Protein AF-0000000087627584 (afdb_homodimer)

Radius of gyration: 37.23 Å; Cα contacts (8 Å, |Δi|>4): 500; chains: 2; bounding box: 89×156×87 Å

Structure (mmCIF, N/CA/C/O backbone):
data_AF-0000000087627584-model_v1
#
loop_
_entity.id
_entity.type
_entity.pdbx_description
1 polymer Si:ch211-191d15.2
#
loop_
_atom_site.group_PDB
_atom_site.id
_atom_site.type_symbol
_atom_site.label_atom_id
_atom_site.label_alt_id
_atom_site.label_comp_id
_atom_site.label_asym_id
_atom_site.label_entity_id
_atom_site.label_seq_id
_atom_site.pdbx_PDB_ins_code
_atom_site.Cartn_x
_atom_site.Cartn_y
_atom_site.Cartn_z
_atom_site.occupancy
_atom_site.B_iso_or_equiv
_atom_site.auth_seq_id
_atom_site.auth_comp_id
_atom_site.auth_asym_id
_atom_site.auth_atom_id
_atom_site.pdbx_PDB_model_num
ATOM 1 N N . MET A 1 1 ? -51.969 -38.281 -64.5 1 39.72 1 MET A N 1
ATOM 2 C CA . MET A 1 1 ? -50.688 -38.469 -63.812 1 39.72 1 MET A CA 1
ATOM 3 C C . MET A 1 1 ? -50.25 -37.156 -63.125 1 39.72 1 MET A C 1
ATOM 5 O O . MET A 1 1 ? -49.969 -36.156 -63.781 1 39.72 1 MET A O 1
ATOM 9 N N . LEU A 1 2 ? -51.031 -36.812 -62.031 1 48.47 2 LEU A N 1
ATOM 10 C CA . LEU A 1 2 ? -50.812 -35.75 -61.062 1 48.47 2 LEU A CA 1
ATOM 11 C C . LEU A 1 2 ? -49.438 -35.844 -60.406 1 48.47 2 LEU A C 1
ATOM 13 O O . LEU A 1 2 ? -49.125 -36.875 -59.812 1 48.47 2 LEU A O 1
ATOM 17 N N . TRP A 1 3 ? -48.438 -35.219 -61 1 50.84 3 TRP A N 1
ATOM 18 C CA . TRP A 1 3 ? -47.062 -35.031 -60.5 1 50.84 3 TRP A CA 1
ATOM 19 C C . TRP A 1 3 ? -47.094 -34.344 -59.125 1 50.84 3 TRP A C 1
ATOM 21 O O . TRP A 1 3 ? -47.625 -33.25 -59 1 50.84 3 TRP A O 1
ATOM 31 N N . CYS A 1 4 ? -47.25 -35.125 -58.031 1 50.41 4 CYS A N 1
ATOM 32 C CA . CYS A 1 4 ? -47 -34.688 -56.656 1 50.41 4 CYS A CA 1
ATOM 33 C C . CYS A 1 4 ? -45.562 -34.219 -56.469 1 50.41 4 CYS A C 1
ATOM 35 O O . CYS A 1 4 ? -44.625 -35 -56.625 1 50.41 4 CYS A O 1
ATOM 37 N N . ARG A 1 5 ? -45.219 -32.938 -56.875 1 53.19 5 ARG A N 1
ATOM 38 C CA . ARG A 1 5 ? -43.969 -32.281 -56.562 1 53.19 5 ARG A CA 1
ATOM 39 C C . ARG A 1 5 ? -43.719 -32.25 -55.031 1 53.19 5 ARG A C 1
ATOM 41 O O . ARG A 1 5 ? -44.406 -31.531 -54.312 1 53.19 5 A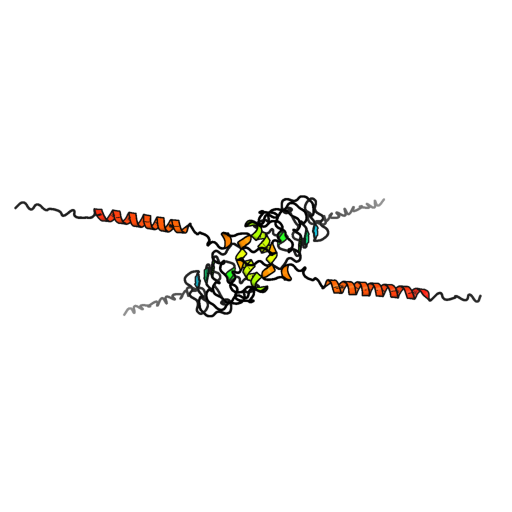RG A O 1
ATOM 48 N N . CYS A 1 6 ? -43.281 -33.344 -54.375 1 54.75 6 CYS A N 1
ATOM 49 C CA . CYS A 1 6 ? -42.781 -33.312 -53 1 54.75 6 CYS A CA 1
ATOM 50 C C . CYS A 1 6 ? -41.594 -32.344 -52.875 1 54.75 6 CYS A C 1
ATOM 52 O O . CYS A 1 6 ? -40.531 -32.594 -53.406 1 54.75 6 CYS A O 1
ATOM 54 N N . GLY A 1 7 ? -41.812 -31.016 -52.875 1 57.22 7 GLY A N 1
ATOM 55 C CA . GLY A 1 7 ? -40.781 -30.062 -52.531 1 57.22 7 GLY A CA 1
ATOM 56 C C . GLY A 1 7 ? -40.188 -30.344 -51.156 1 57.22 7 GLY A C 1
ATOM 57 O O . GLY A 1 7 ? -40.875 -30.297 -50.156 1 57.22 7 GLY A O 1
ATOM 58 N N . VAL A 1 8 ? -39.125 -31.203 -51.062 1 58.06 8 VAL A N 1
ATOM 59 C CA . VAL A 1 8 ? -38.281 -31.328 -49.875 1 58.06 8 VAL A CA 1
ATOM 60 C C . VAL A 1 8 ? -37.719 -29.969 -49.5 1 58.06 8 VAL A C 1
ATOM 62 O O . VAL A 1 8 ? -36.906 -29.406 -50.25 1 58.06 8 VAL A O 1
ATOM 65 N N . LEU A 1 9 ? -38.469 -29.156 -48.781 1 59.44 9 LEU A N 1
ATOM 66 C CA . LEU A 1 9 ? -37.812 -28.016 -48.125 1 59.44 9 LEU A CA 1
ATOM 67 C C . LEU A 1 9 ? -36.719 -28.484 -47.188 1 59.44 9 LEU A C 1
ATOM 69 O O . LEU A 1 9 ? -36.969 -29.141 -46.188 1 59.44 9 LEU A O 1
ATOM 73 N N . LEU A 1 10 ? -35.5 -28.641 -47.719 1 59.28 10 LEU A N 1
ATOM 74 C CA . LEU A 1 10 ? -34.312 -28.766 -46.875 1 59.28 10 LEU A CA 1
ATOM 75 C C . LEU A 1 10 ? -34.188 -27.547 -45.969 1 59.28 10 LEU A C 1
ATOM 77 O O . LEU A 1 10 ? -33.844 -26.453 -46.438 1 59.28 10 LEU A O 1
ATOM 81 N N . ALA A 1 11 ? -34.906 -27.578 -44.812 1 63.97 11 ALA A N 1
ATOM 82 C CA . ALA A 1 11 ? -34.562 -26.641 -43.75 1 63.97 11 ALA A CA 1
ATOM 83 C C . ALA A 1 11 ? -33.094 -26.781 -43.344 1 63.97 11 ALA A C 1
ATOM 85 O O . ALA A 1 11 ? -32.719 -27.812 -42.75 1 63.97 11 ALA A O 1
ATOM 86 N N . LEU A 1 12 ? -32.25 -26.125 -44.094 1 59.62 12 LEU A N 1
ATOM 87 C CA . LEU A 1 12 ? -30.906 -25.969 -43.562 1 59.62 12 LEU A CA 1
ATOM 88 C C . LEU A 1 12 ? -30.938 -25.453 -42.125 1 59.62 12 LEU A C 1
ATOM 90 O O . LEU A 1 12 ? -31.25 -24.281 -41.906 1 59.62 12 LEU A O 1
ATOM 94 N N . CYS A 1 13 ? -31.109 -26.359 -41.156 1 60.06 13 CYS A N 1
ATOM 95 C CA . CYS A 1 13 ? -30.844 -25.984 -39.781 1 60.06 13 CYS A CA 1
ATOM 96 C C . CYS A 1 13 ? -29.469 -25.344 -39.656 1 60.06 13 CYS A C 1
ATOM 98 O O . CYS A 1 13 ? -28.453 -26.031 -39.656 1 60.06 13 CYS A O 1
ATOM 100 N N . ILE A 1 14 ? -29.297 -24.094 -40.125 1 59.66 14 ILE A N 1
ATOM 101 C CA . ILE A 1 14 ? -28.078 -23.391 -39.719 1 59.66 14 ILE A CA 1
ATOM 102 C C . ILE A 1 14 ? -27.938 -23.406 -38.188 1 59.66 14 ILE A C 1
ATOM 104 O O . ILE A 1 14 ? -28.641 -22.672 -37.5 1 59.66 14 ILE A O 1
ATOM 108 N N . CYS A 1 15 ? -27.594 -24.5 -37.531 1 58.34 15 CYS A N 1
ATOM 109 C CA . CYS A 1 15 ? -27.141 -24.438 -36.156 1 58.34 15 CYS A CA 1
ATOM 110 C C . CYS A 1 15 ? -26.078 -23.344 -35.969 1 58.34 15 CYS A C 1
ATOM 112 O O . CYS A 1 15 ? -25.016 -23.422 -36.594 1 58.34 15 CYS A O 1
ATOM 114 N N . PRO A 1 16 ? -26.547 -22.094 -35.75 1 57.72 16 PRO A N 1
ATOM 115 C CA . PRO A 1 16 ? -25.406 -21.234 -35.375 1 57.72 16 PRO A CA 1
ATOM 116 C C . PRO A 1 16 ? -24.422 -21.922 -34.438 1 57.72 16 PRO A C 1
ATOM 118 O O . PRO A 1 16 ? -24.828 -22.406 -33.375 1 57.72 16 PRO A O 1
ATOM 121 N N . LEU A 1 17 ? -23.391 -22.531 -34.844 1 56.22 17 LEU A N 1
ATOM 122 C CA . LEU A 1 17 ? -22.266 -22.844 -33.969 1 56.22 17 LEU A CA 1
ATOM 123 C C . LEU A 1 17 ? -22.047 -21.719 -32.969 1 56.22 17 LEU A C 1
ATOM 125 O O . LEU A 1 17 ? -21.422 -20.703 -33.281 1 56.22 17 LEU A O 1
ATOM 129 N N . ALA A 1 18 ? -23 -21.266 -32.156 1 51.16 18 ALA A N 1
ATOM 130 C CA . ALA A 1 18 ? -22.594 -20.438 -31.031 1 51.16 18 ALA A CA 1
ATOM 131 C C . ALA A 1 18 ? -21.266 -20.922 -30.453 1 51.16 18 ALA A C 1
ATOM 133 O O . ALA A 1 18 ? -21.203 -22.016 -29.891 1 51.16 18 ALA A O 1
ATOM 134 N N . CYS A 1 19 ? -20.234 -20.625 -31.047 1 50.59 19 CYS A N 1
ATOM 135 C CA . CYS A 1 19 ? -18.969 -20.766 -30.344 1 50.59 19 CYS A CA 1
ATOM 136 C C . CYS A 1 19 ? -19.078 -20.297 -28.906 1 50.59 19 CYS A C 1
ATOM 138 O O . CYS A 1 19 ? -19.328 -19.125 -28.641 1 50.59 19 CYS A O 1
ATOM 140 N N . LEU A 1 20 ? -19.641 -21.031 -27.938 1 53.25 20 LEU A N 1
ATOM 141 C CA . LEU A 1 20 ? -19.438 -20.719 -26.531 1 53.25 20 LEU A CA 1
ATOM 142 C C . LEU A 1 20 ? -18.078 -20.047 -26.312 1 53.25 20 LEU A C 1
ATOM 144 O O . LEU A 1 20 ? -17.047 -20.609 -26.672 1 53.25 20 LEU A O 1
ATOM 148 N N . ALA A 1 21 ? -17.938 -18.781 -26.516 1 54.47 21 ALA A N 1
ATOM 149 C CA . ALA A 1 21 ? -16.781 -17.953 -26.234 1 54.47 21 ALA A CA 1
ATOM 150 C C . ALA A 1 21 ? -16.062 -18.422 -24.969 1 54.47 21 ALA A C 1
ATOM 152 O O . ALA A 1 21 ? -16.594 -18.297 -23.859 1 54.47 21 ALA A O 1
ATOM 153 N N . VAL A 1 22 ? -15.453 -19.609 -24.938 1 61.88 22 VAL A N 1
ATOM 154 C CA . VAL A 1 22 ? -14.617 -20.047 -23.812 1 61.88 22 VAL A CA 1
ATOM 155 C C . VAL A 1 22 ? -13.594 -18.953 -23.484 1 61.88 22 VAL A C 1
ATOM 157 O O . VAL A 1 22 ? -12.977 -18.375 -24.391 1 61.88 22 VAL A O 1
ATOM 160 N N . SER A 1 23 ? -13.719 -18.188 -22.438 1 68.81 23 SER A N 1
ATOM 161 C CA . SER A 1 23 ? -12.719 -17.219 -22 1 68.81 23 SER A CA 1
ATOM 162 C C . SER A 1 23 ? -11.305 -17.719 -22.297 1 68.81 23 SER A C 1
ATOM 164 O O . SER A 1 23 ? -11.016 -18.906 -22.156 1 68.81 23 SER A O 1
ATOM 166 N N . PRO A 1 24 ? -10.484 -16.844 -23.047 1 85.38 24 PRO A N 1
ATOM 167 C CA . PRO A 1 24 ? -9.133 -17.328 -23.359 1 85.38 24 PRO A CA 1
ATOM 168 C C . PRO A 1 24 ? -8.352 -17.734 -22.109 1 85.38 24 PRO A C 1
ATOM 170 O O . PRO A 1 24 ? -8.562 -17.172 -21.031 1 85.38 24 PRO A O 1
ATOM 173 N N . CYS A 1 25 ? -7.844 -18.875 -22.141 1 93.94 25 CYS A N 1
ATOM 174 C CA . CYS A 1 25 ? -6.957 -19.391 -21.094 1 93.94 25 CYS A CA 1
ATOM 175 C C . CYS A 1 25 ? -5.496 -19.281 -21.531 1 93.94 25 CYS A C 1
ATOM 177 O O . CYS A 1 25 ? -5.129 -19.719 -22.609 1 93.94 25 CYS A O 1
ATOM 179 N N . PRO A 1 26 ? -4.715 -18.578 -20.656 1 95.81 26 PRO A N 1
ATOM 180 C CA . PRO A 1 26 ? -3.307 -18.516 -21.047 1 95.81 26 PRO A CA 1
ATOM 181 C C . PRO A 1 26 ? -2.686 -19.875 -21.297 1 95.81 26 PRO A C 1
ATOM 183 O O . PRO A 1 26 ? -3.064 -20.859 -20.641 1 95.81 26 PRO A O 1
ATOM 186 N N . THR A 1 27 ? -1.733 -19.875 -22.203 1 93.5 27 THR A N 1
ATOM 187 C CA . THR A 1 27 ? -1.106 -21.141 -22.609 1 93.5 27 THR A CA 1
ATOM 188 C C . THR A 1 27 ? -0.475 -21.828 -21.406 1 93.5 27 THR A C 1
ATOM 190 O O . THR A 1 27 ? 0.261 -21.219 -20.625 1 93.5 27 THR A O 1
ATOM 193 N N . GLY A 1 28 ? -0.734 -23.141 -21.25 1 96.19 28 GLY A N 1
ATOM 194 C CA . GLY A 1 28 ? -0.125 -23.953 -20.203 1 96.19 28 GLY A CA 1
ATOM 195 C C . GLY A 1 28 ? -0.896 -23.922 -18.891 1 96.19 28 GLY A C 1
ATOM 196 O O . GLY A 1 28 ? -0.672 -24.766 -18.016 1 96.19 28 GLY A O 1
ATOM 197 N N . CYS A 1 29 ? -1.789 -23 -18.781 1 97.75 29 CYS A N 1
ATOM 198 C CA . CYS A 1 29 ? -2.559 -22.875 -17.547 1 97.75 29 CYS A CA 1
ATOM 199 C C . CYS A 1 29 ? -3.809 -23.734 -17.594 1 97.75 29 CYS A C 1
ATOM 201 O O . CYS A 1 29 ? -4.23 -24.172 -18.656 1 97.75 29 CYS A O 1
ATOM 203 N N . CYS A 1 30 ? -4.363 -24.078 -16.469 1 97.12 30 CYS A N 1
ATOM 204 C CA . CYS A 1 30 ? -5.672 -24.688 -16.297 1 97.12 30 CYS A CA 1
ATOM 205 C C . CYS A 1 30 ? -6.711 -23.656 -15.875 1 97.12 30 CYS A C 1
ATOM 207 O O . CYS A 1 30 ? -6.492 -22.906 -14.922 1 97.12 30 CYS A O 1
ATOM 209 N N . CYS A 1 31 ? -7.816 -23.625 -16.484 1 95.75 31 CYS A N 1
ATOM 210 C CA . CYS A 1 31 ? -8.75 -22.531 -16.25 1 95.75 31 CYS A CA 1
ATOM 211 C C . CYS A 1 31 ? -10.172 -23.047 -16.078 1 95.75 31 CYS A C 1
ATOM 213 O O . CYS A 1 31 ? -11.078 -22.688 -16.828 1 95.75 31 CYS A O 1
ATOM 215 N N . PRO A 1 32 ? -10.383 -23.781 -15.047 1 95 32 PRO A N 1
ATOM 216 C CA . PRO A 1 32 ? -11.766 -24.172 -14.758 1 95 32 PRO A CA 1
ATOM 217 C C . PRO A 1 32 ? -12.586 -23.031 -14.156 1 95 32 PRO A C 1
ATOM 219 O O . PRO A 1 32 ? -12.203 -22.469 -13.125 1 95 32 PRO A O 1
ATOM 222 N N . GLY A 1 33 ? -13.703 -22.734 -14.773 1 93.69 33 GLY A N 1
ATOM 223 C CA . GLY A 1 33 ? -14.539 -21.656 -14.242 1 93.69 33 GLY A CA 1
ATOM 224 C C . GLY A 1 33 ? -13.836 -20.312 -14.195 1 93.69 33 GLY A C 1
ATOM 225 O O . GLY A 1 33 ? -13.344 -19.828 -15.211 1 93.69 33 GLY A O 1
ATOM 226 N N . PHE A 1 34 ? -13.773 -19.734 -12.977 1 95.06 34 PHE A N 1
ATOM 227 C CA . PHE A 1 34 ? -13.18 -18.422 -12.781 1 95.06 34 PHE A CA 1
ATOM 228 C C . PHE A 1 34 ? -11.781 -18.547 -12.195 1 95.06 34 PHE A C 1
ATOM 230 O O . PHE A 1 34 ? -11.211 -17.562 -11.727 1 95.06 34 PHE A O 1
ATOM 237 N N . LEU A 1 35 ? -11.305 -19.703 -12.242 1 96.25 35 LEU A N 1
ATOM 238 C CA . LEU A 1 35 ? -9.953 -19.953 -11.75 1 96.25 35 LEU A CA 1
ATOM 239 C C . LEU A 1 35 ? -8.945 -19.953 -12.891 1 96.25 35 LEU A C 1
ATOM 241 O O . LEU A 1 35 ? -9.242 -20.438 -13.984 1 96.25 35 LEU A O 1
ATOM 245 N N . VAL A 1 36 ? -7.793 -19.422 -12.68 1 97.19 36 VAL A N 1
ATOM 246 C CA . VAL A 1 36 ? -6.645 -19.516 -13.578 1 97.19 36 VAL A CA 1
ATOM 247 C C . VAL A 1 36 ? -5.438 -20.062 -12.812 1 97.19 36 VAL A C 1
ATOM 249 O O . VAL A 1 36 ? -4.875 -19.359 -11.961 1 97.19 36 VAL A O 1
ATOM 252 N N . LEU A 1 37 ? -5.117 -21.266 -13.117 1 97.88 37 LEU A N 1
ATOM 253 C CA . LEU A 1 37 ? -4.062 -21.969 -12.391 1 97.88 37 LEU A CA 1
ATOM 254 C C . LEU A 1 37 ? -2.826 -22.141 -13.273 1 97.88 37 LEU A C 1
ATOM 256 O O . LEU A 1 37 ? -2.799 -23 -14.148 1 97.88 37 LEU A O 1
ATOM 260 N N . CYS A 1 38 ? -1.85 -21.281 -13.125 1 98.31 38 CYS A N 1
ATOM 261 C CA . CYS A 1 38 ? -0.596 -21.297 -13.875 1 98.31 38 CYS A CA 1
ATOM 262 C C . CYS A 1 38 ? 0.574 -21.672 -12.969 1 98.31 38 CYS A C 1
ATOM 264 O O . CYS A 1 38 ? 1.546 -20.922 -12.867 1 98.31 38 CYS A O 1
ATOM 266 N N . GLU A 1 39 ? 0.556 -22.766 -12.352 1 97.94 39 GLU A N 1
ATOM 267 C CA . GLU A 1 39 ? 1.56 -23.188 -11.383 1 97.94 39 GLU A CA 1
ATOM 268 C C . GLU A 1 39 ? 2.635 -24.047 -12.047 1 97.94 39 GLU A C 1
ATOM 270 O O . GLU A 1 39 ? 2.336 -24.859 -12.93 1 97.94 39 GLU A O 1
ATOM 275 N N . SER A 1 40 ? 3.889 -23.906 -11.633 1 98.44 40 SER A N 1
ATOM 276 C CA . SER A 1 40 ? 5 -24.781 -12.008 1 98.44 40 SER A CA 1
ATOM 277 C C . SER A 1 40 ? 5.191 -24.828 -13.516 1 98.44 40 SER A C 1
ATOM 279 O O . SER A 1 40 ? 5.352 -25.891 -14.102 1 98.44 40 SER A O 1
ATOM 281 N N . LEU A 1 41 ? 5.16 -23.672 -14.133 1 98.19 41 LEU A N 1
ATOM 282 C CA . LEU A 1 41 ? 5.301 -23.594 -15.578 1 98.19 41 LEU A CA 1
ATOM 283 C C . LEU A 1 41 ? 6.621 -22.938 -15.961 1 98.19 41 LEU A C 1
ATOM 285 O O . LEU A 1 41 ? 6.914 -22.766 -17.156 1 98.19 41 LEU A O 1
ATOM 289 N N . GLY A 1 42 ? 7.371 -22.516 -14.953 1 98.44 42 GLY A N 1
ATOM 290 C CA . GLY A 1 42 ? 8.633 -21.844 -15.234 1 98.44 42 GLY A CA 1
ATOM 291 C C . GLY A 1 42 ? 8.469 -20.422 -15.711 1 98.44 42 GLY A C 1
ATOM 292 O O . GLY A 1 42 ? 9.32 -19.891 -16.438 1 98.44 42 GLY A O 1
ATOM 293 N N . LEU A 1 43 ? 7.363 -19.797 -15.297 1 98.25 43 LEU A N 1
ATOM 294 C CA . LEU A 1 43 ? 7.059 -18.453 -15.75 1 98.25 43 LEU A CA 1
ATOM 295 C C . LEU A 1 43 ? 8.031 -17.438 -15.148 1 98.25 43 LEU A C 1
ATOM 297 O O . LEU A 1 43 ? 8.352 -17.516 -13.961 1 98.25 43 LEU A O 1
ATOM 301 N N . ARG A 1 44 ? 8.508 -16.516 -15.977 1 98.25 44 ARG A N 1
ATOM 302 C CA . ARG A 1 44 ? 9.406 -15.453 -15.523 1 98.25 44 ARG A CA 1
ATOM 303 C C . ARG A 1 44 ? 8.695 -14.102 -15.5 1 98.25 44 ARG A C 1
ATOM 305 O O . ARG A 1 44 ? 9.25 -13.109 -15.039 1 98.25 44 ARG A O 1
ATOM 312 N N . SER A 1 45 ? 7.5 -14.117 -16.047 1 97 45 SER A N 1
ATOM 313 C CA . SER A 1 45 ? 6.617 -12.961 -16.062 1 97 45 SER A CA 1
ATOM 314 C C . SER A 1 45 ? 5.152 -13.375 -15.945 1 97 45 SER A C 1
ATOM 316 O O . SER A 1 45 ? 4.828 -14.555 -16.047 1 97 45 SER A O 1
ATOM 318 N N . LEU A 1 46 ? 4.32 -12.414 -15.602 1 96.62 46 LEU A N 1
ATOM 319 C CA . LEU A 1 46 ? 2.893 -12.695 -15.531 1 96.62 46 LEU A CA 1
ATOM 320 C C . LEU A 1 46 ? 2.369 -13.188 -16.875 1 96.62 46 LEU A C 1
ATOM 322 O O . LEU A 1 46 ? 2.812 -12.719 -17.922 1 96.62 46 LEU A O 1
ATOM 326 N N . PRO A 1 47 ? 1.477 -14.203 -16.781 1 95.06 47 PRO A N 1
ATOM 327 C CA . PRO A 1 47 ? 0.883 -14.648 -18.047 1 95.06 47 PRO A CA 1
ATOM 328 C C . PRO A 1 47 ? 0.135 -13.531 -18.766 1 95.06 47 PRO A C 1
ATOM 330 O O . PRO A 1 47 ? -0.467 -12.672 -18.125 1 95.06 47 PRO A O 1
ATOM 333 N N . ARG A 1 48 ? 0.202 -13.773 -20.062 1 88.44 48 ARG A N 1
ATOM 334 C CA . ARG A 1 48 ? -0.508 -12.789 -20.875 1 88.44 48 ARG A CA 1
ATOM 335 C C . ARG A 1 48 ? -1.986 -13.141 -21 1 88.44 48 ARG A C 1
ATOM 337 O O . ARG A 1 48 ? -2.352 -14.32 -20.984 1 88.44 48 ARG A O 1
ATOM 344 N N . SER A 1 49 ? -2.895 -12.273 -20.891 1 88.12 49 SER A N 1
ATOM 345 C CA . SER A 1 49 ? -4.312 -12.383 -21.234 1 88.12 49 SER A CA 1
ATOM 346 C C . SER A 1 49 ? -5.082 -13.102 -20.125 1 88.12 49 SER A C 1
ATOM 348 O O . SER A 1 49 ? -5.867 -14.008 -20.406 1 88.12 49 SER A O 1
ATOM 350 N N . VAL A 1 50 ? -4.754 -12.977 -18.969 1 95.19 50 VAL A N 1
ATOM 351 C CA . VAL A 1 50 ? -5.605 -13.453 -17.891 1 95.19 50 VAL A CA 1
ATOM 352 C C . VAL A 1 50 ? -7.012 -12.883 -18.047 1 95.19 50 VAL A C 1
ATOM 354 O O . VAL A 1 50 ? -7.188 -11.664 -18.156 1 95.19 50 VAL A O 1
ATOM 357 N N . PRO A 1 51 ? -7.934 -13.75 -18.094 1 94.75 51 PRO A N 1
ATOM 358 C CA . PRO A 1 51 ? -9.289 -13.242 -18.297 1 94.75 51 PRO A CA 1
ATOM 359 C C . PRO A 1 51 ? -9.719 -12.25 -17.219 1 94.75 51 PRO A C 1
ATOM 361 O O . PRO A 1 51 ? -9.375 -12.414 -16.047 1 94.75 51 PRO A O 1
ATOM 364 N N . LEU A 1 52 ? -10.531 -11.297 -17.562 1 93.56 52 LEU A N 1
ATOM 365 C CA . LEU A 1 52 ? -11.016 -10.273 -16.656 1 93.56 52 LEU A CA 1
ATOM 366 C C . LEU A 1 52 ? -11.961 -10.875 -15.609 1 93.56 52 LEU A C 1
ATOM 368 O O . LEU A 1 52 ? -12.141 -10.305 -14.531 1 93.56 52 LEU A O 1
ATOM 372 N N . SER A 1 53 ? -12.539 -12.039 -15.914 1 93.06 53 SER A N 1
ATOM 373 C CA . SER A 1 53 ? -13.508 -12.672 -15.039 1 93.06 53 SER A CA 1
ATOM 374 C C . SER A 1 53 ? -12.828 -13.492 -13.953 1 93.06 53 SER A C 1
ATOM 376 O O . SER A 1 53 ? -13.484 -14.047 -13.07 1 93.06 53 SER A O 1
ATOM 378 N N . THR A 1 54 ? -11.5 -13.5 -14.008 1 95 54 THR A N 1
ATOM 379 C CA . THR A 1 54 ? -10.758 -14.344 -13.086 1 95 54 THR A CA 1
ATOM 380 C C . THR A 1 54 ? -10.938 -13.875 -11.648 1 95 54 THR A C 1
ATOM 382 O O . THR A 1 54 ? -10.805 -12.68 -11.359 1 95 54 THR A O 1
ATOM 385 N N . SER A 1 55 ? -11.289 -14.82 -10.734 1 94.62 55 SER A N 1
ATOM 386 C CA . SER A 1 55 ? -11.445 -14.508 -9.32 1 94.62 55 SER A CA 1
ATOM 387 C C . SER A 1 55 ? -10.25 -15.008 -8.508 1 94.62 55 SER A C 1
ATOM 389 O O . SER A 1 55 ? -9.891 -14.406 -7.492 1 94.62 55 SER A O 1
ATOM 391 N N . GLU A 1 56 ? -9.742 -16.094 -8.953 1 95.81 56 GLU A N 1
ATOM 392 C CA . GLU A 1 56 ? -8.602 -16.688 -8.273 1 95.81 56 GLU A CA 1
ATOM 393 C C . GLU A 1 56 ? -7.48 -17.016 -9.258 1 95.81 56 GLU A C 1
ATOM 395 O O . GLU A 1 56 ? -7.715 -17.656 -10.281 1 95.81 56 GLU A O 1
ATOM 400 N N . LEU A 1 57 ? -6.301 -16.547 -8.961 1 96.19 57 LEU A N 1
ATOM 401 C CA . LEU A 1 57 ? -5.133 -16.75 -9.812 1 96.19 57 LEU A CA 1
ATOM 402 C C . LEU A 1 57 ? -3.994 -17.406 -9.039 1 96.19 57 LEU A C 1
ATOM 404 O O . LEU A 1 57 ? -3.631 -16.938 -7.957 1 96.19 57 LEU A O 1
ATOM 408 N N . SER A 1 58 ? -3.514 -18.5 -9.547 1 96.94 58 SER A N 1
ATOM 409 C CA . SER A 1 58 ? -2.357 -19.141 -8.93 1 96.94 58 SER A CA 1
ATOM 410 C C . SER A 1 58 ? -1.135 -19.078 -9.836 1 96.94 58 SER A C 1
ATOM 412 O O . SER A 1 58 ? -1.176 -19.531 -10.977 1 96.94 58 SER A O 1
ATOM 414 N N . LEU A 1 59 ? -0.125 -18.438 -9.383 1 97.06 59 LEU A N 1
ATOM 415 C CA . LEU A 1 59 ? 1.144 -18.328 -10.094 1 97.06 59 LEU A CA 1
ATOM 416 C C . LEU A 1 59 ? 2.283 -18.922 -9.266 1 97.06 59 LEU A C 1
ATOM 418 O O . LEU A 1 59 ? 3.441 -18.531 -9.438 1 97.06 59 LEU A O 1
ATOM 422 N N . SER A 1 60 ? 1.947 -19.828 -8.352 1 96.94 60 SER A N 1
ATOM 423 C CA . SER A 1 60 ? 2.93 -20.375 -7.422 1 96.94 60 SER A CA 1
ATOM 424 C C . SER A 1 60 ? 3.922 -21.281 -8.141 1 96.94 60 SER A C 1
ATOM 426 O O . SER A 1 60 ? 3.605 -21.859 -9.188 1 96.94 60 SER A O 1
ATOM 428 N N . HIS A 1 61 ? 5.105 -21.391 -7.594 1 98.06 61 HIS A N 1
ATOM 429 C CA . HIS A 1 61 ? 6.137 -22.297 -8.055 1 98.06 61 HIS A CA 1
ATOM 430 C C . HIS A 1 61 ? 6.547 -21.984 -9.492 1 98.06 61 HIS A C 1
ATOM 432 O O . HIS A 1 61 ? 6.582 -22.891 -10.336 1 98.06 61 HIS A O 1
ATOM 438 N N . ASN A 1 62 ? 6.844 -20.75 -9.742 1 98.56 62 ASN A N 1
ATOM 439 C CA . ASN A 1 62 ? 7.418 -20.297 -11 1 98.56 62 ASN A CA 1
ATOM 440 C C . ASN A 1 62 ? 8.742 -19.562 -10.781 1 98.56 62 ASN A C 1
ATOM 442 O O . ASN A 1 62 ? 9.453 -19.828 -9.812 1 98.56 62 ASN A O 1
ATOM 446 N N . LEU A 1 63 ? 9.141 -18.75 -11.773 1 98.81 63 LEU A N 1
ATOM 447 C CA . LEU A 1 63 ? 10.422 -18.047 -11.695 1 98.81 63 LEU A CA 1
ATOM 448 C C . LEU A 1 63 ? 10.234 -16.547 -11.711 1 98.81 63 LEU A C 1
ATOM 450 O O . LEU A 1 63 ? 11.047 -15.812 -12.281 1 98.81 63 LEU A O 1
ATOM 454 N N . LEU A 1 64 ? 9.055 -16.156 -11.156 1 98.31 64 LEU A N 1
ATOM 455 C CA . LEU A 1 64 ? 8.773 -14.727 -11.117 1 98.31 64 LEU A CA 1
ATOM 456 C C . LEU A 1 64 ? 9.742 -14.008 -10.188 1 98.31 64 LEU A C 1
ATOM 458 O O . LEU A 1 64 ? 9.938 -14.438 -9.047 1 98.31 64 LEU A O 1
ATOM 462 N N . ALA A 1 65 ? 10.367 -12.922 -10.656 1 98.56 65 ALA A N 1
ATOM 463 C CA . ALA A 1 65 ? 11.352 -12.188 -9.859 1 98.56 65 ALA A CA 1
ATOM 464 C C . ALA A 1 65 ? 10.906 -10.75 -9.625 1 98.56 65 ALA A C 1
ATOM 466 O O . ALA A 1 65 ? 11.328 -10.109 -8.656 1 98.56 65 ALA A O 1
ATOM 467 N N . ARG A 1 66 ? 10.039 -10.242 -10.477 1 97.75 66 ARG A N 1
ATOM 468 C CA . ARG A 1 66 ? 9.594 -8.852 -10.438 1 97.75 66 ARG A CA 1
ATOM 469 C C . ARG A 1 66 ? 8.094 -8.758 -10.688 1 97.75 66 ARG A C 1
ATOM 471 O O . ARG A 1 66 ? 7.492 -9.68 -11.258 1 97.75 66 ARG A O 1
ATOM 478 N N . PHE A 1 67 ? 7.512 -7.73 -10.148 1 96 67 PHE A N 1
ATOM 479 C CA . PHE A 1 67 ? 6.109 -7.395 -10.359 1 96 67 PHE A CA 1
ATOM 480 C C . PHE A 1 67 ? 5.977 -6.113 -11.172 1 96 67 PHE A C 1
ATOM 482 O O . PHE A 1 67 ? 6.766 -5.184 -11.008 1 96 67 PHE A O 1
ATOM 489 N N . PRO A 1 68 ? 5.008 -6.125 -11.945 1 94.12 68 PRO A N 1
ATOM 490 C CA . PRO A 1 68 ? 4.871 -4.934 -12.789 1 94.12 68 PRO A CA 1
ATOM 491 C C . PRO A 1 68 ? 4.531 -3.68 -11.992 1 94.12 68 PRO A C 1
ATOM 493 O O . PRO A 1 68 ? 3.852 -3.762 -10.969 1 94.12 68 PRO A O 1
ATOM 496 N N . ARG A 1 69 ? 4.938 -2.494 -12.461 1 91.06 69 ARG A N 1
ATOM 497 C CA . ARG A 1 69 ? 4.676 -1.204 -11.828 1 91.06 69 ARG A CA 1
ATOM 498 C C . ARG A 1 69 ? 3.201 -0.834 -11.93 1 91.06 69 ARG A C 1
ATOM 500 O O . ARG A 1 69 ? 2.639 -0.24 -11.008 1 91.06 69 ARG A O 1
ATOM 507 N N . GLY A 1 70 ? 2.627 -1.194 -13.086 1 87.56 70 GLY A N 1
ATOM 508 C CA . GLY A 1 70 ? 1.2 -0.997 -13.281 1 87.56 70 GLY A CA 1
ATOM 509 C C . GLY A 1 70 ? 0.397 -2.277 -13.164 1 87.56 70 GLY A C 1
ATOM 510 O O . GLY A 1 70 ? 0.636 -3.238 -13.898 1 87.56 70 GLY A O 1
ATOM 511 N N . LEU A 1 71 ? -0.444 -2.246 -12.125 1 87.5 71 LEU A N 1
ATOM 512 C CA . LEU A 1 71 ? -1.285 -3.418 -11.906 1 87.5 71 LEU A CA 1
ATOM 513 C C . LEU A 1 71 ? -2.154 -3.697 -13.133 1 87.5 71 LEU A C 1
ATOM 515 O O . LEU A 1 71 ? -2.957 -2.854 -13.531 1 87.5 71 LEU A O 1
ATOM 519 N N . PRO A 1 72 ? -1.967 -4.832 -13.742 1 91.38 72 PRO A N 1
ATOM 520 C CA . PRO A 1 72 ? -2.844 -5.164 -14.867 1 91.38 72 PRO A CA 1
ATOM 521 C C . PRO A 1 72 ? -4.32 -5.172 -14.484 1 91.38 72 PRO A C 1
ATOM 523 O O . PRO A 1 72 ? -4.668 -5.562 -13.367 1 91.38 72 PRO A O 1
ATOM 526 N N . PRO A 1 73 ? -5.117 -4.848 -15.414 1 91.69 73 PRO A N 1
ATOM 527 C CA . PRO A 1 73 ? -6.551 -4.785 -15.125 1 91.69 73 PRO A CA 1
ATOM 528 C C . PRO A 1 73 ? -7.117 -6.117 -14.641 1 91.69 73 PRO A C 1
ATOM 530 O O . PRO A 1 73 ? -7.996 -6.137 -13.773 1 91.69 73 PRO A O 1
ATOM 533 N N . SER A 1 74 ? -6.598 -7.172 -15.188 1 90.5 74 SER A N 1
ATOM 534 C CA . SER A 1 74 ? -7.125 -8.484 -14.828 1 90.5 74 SER A CA 1
ATOM 535 C C . SER A 1 74 ? -6.852 -8.805 -13.359 1 90.5 74 SER A C 1
ATOM 537 O O . SER A 1 74 ? -7.512 -9.664 -12.773 1 90.5 74 SER A O 1
ATOM 539 N N . LEU A 1 75 ? -5.918 -8.094 -12.797 1 92 75 LEU A N 1
ATOM 540 C CA . LEU A 1 75 ? -5.535 -8.391 -11.422 1 92 75 LEU A CA 1
ATOM 541 C C . LEU A 1 75 ? -6.316 -7.527 -10.438 1 92 75 LEU A C 1
ATOM 543 O O . LEU A 1 75 ? -6.348 -7.816 -9.234 1 92 75 LEU A O 1
ATOM 547 N N . GLU A 1 76 ? -6.953 -6.566 -10.93 1 90.19 76 GLU A N 1
ATOM 548 C CA . GLU A 1 76 ? -7.648 -5.609 -10.07 1 90.19 76 GLU A CA 1
ATOM 549 C C . GLU A 1 76 ? -8.859 -6.246 -9.406 1 90.19 76 GLU A C 1
ATOM 551 O O . GLU A 1 76 ? -9.25 -5.855 -8.297 1 90.19 76 GLU A O 1
ATOM 556 N N . SER A 1 77 ? -9.438 -7.227 -10.031 1 88.69 77 SER A N 1
ATOM 557 C CA . SER A 1 77 ? -10.703 -7.77 -9.531 1 88.69 77 SER A CA 1
ATOM 558 C C . SER A 1 77 ? -10.477 -9.078 -8.781 1 88.69 77 SER A C 1
ATOM 560 O O . SER A 1 77 ? -11.438 -9.695 -8.305 1 88.69 77 SER A O 1
ATOM 562 N N . LEU A 1 78 ? -9.266 -9.43 -8.672 1 93.94 78 LEU A N 1
ATOM 563 C CA . LEU A 1 78 ? -8.961 -10.719 -8.062 1 93.94 78 LEU A CA 1
ATOM 564 C C . LEU A 1 78 ? -9.383 -10.734 -6.594 1 93.94 78 LEU A C 1
ATOM 566 O O . LEU A 1 78 ? -9.211 -9.742 -5.887 1 93.94 78 LEU A O 1
ATOM 570 N N . GLN A 1 79 ? -9.844 -11.906 -6.191 1 92.81 79 GLN A N 1
ATOM 571 C CA . GLN A 1 79 ? -10.188 -12.125 -4.789 1 92.81 79 GLN A CA 1
ATOM 572 C C . GLN A 1 79 ? -9.078 -12.875 -4.059 1 92.81 79 GLN A C 1
ATOM 574 O O . GLN A 1 79 ? -8.992 -12.812 -2.83 1 92.81 79 GLN A O 1
ATOM 579 N N . SER A 1 80 ? -8.391 -13.609 -4.895 1 93.31 80 SER A N 1
ATOM 580 C CA . SER A 1 80 ? -7.277 -14.367 -4.332 1 93.31 80 SER A CA 1
ATOM 581 C C . SER A 1 80 ? -6.168 -14.562 -5.359 1 93.31 80 SER A C 1
ATOM 583 O O . SER A 1 80 ? -6.438 -14.711 -6.551 1 93.31 80 SER A O 1
ATOM 585 N N . VAL A 1 81 ? -4.922 -14.523 -4.805 1 94.88 81 VAL A N 1
ATOM 586 C CA . VAL A 1 81 ? -3.773 -14.781 -5.672 1 94.88 81 VAL A CA 1
ATOM 587 C C . VAL A 1 81 ? -2.703 -15.547 -4.898 1 94.88 81 VAL A C 1
ATOM 589 O O . VAL A 1 81 ? -2.471 -15.281 -3.717 1 94.88 81 VAL A O 1
ATOM 592 N N . ASP A 1 82 ? -2.182 -16.516 -5.547 1 95.69 82 ASP A N 1
ATOM 593 C CA . ASP A 1 82 ? -1.053 -17.25 -4.977 1 95.69 82 ASP A CA 1
ATOM 594 C C . ASP A 1 82 ? 0.24 -16.938 -5.727 1 95.69 82 ASP A C 1
ATOM 596 O O . ASP A 1 82 ? 0.411 -17.328 -6.875 1 95.69 82 ASP A O 1
ATOM 600 N N . LEU A 1 83 ? 1.138 -16.25 -5.105 1 96.31 83 LEU A N 1
ATOM 601 C CA . LEU A 1 83 ? 2.404 -15.828 -5.688 1 96.31 83 LEU A CA 1
ATOM 602 C C . LEU A 1 83 ? 3.582 -16.484 -4.977 1 96.31 83 LEU A C 1
ATOM 604 O O . LEU A 1 83 ? 4.723 -16.047 -5.113 1 96.31 83 LEU A O 1
ATOM 608 N N . THR A 1 84 ? 3.344 -17.547 -4.227 1 96.31 84 THR A N 1
ATOM 609 C CA . THR A 1 84 ? 4.363 -18.156 -3.381 1 96.31 84 THR A CA 1
ATOM 610 C C . THR A 1 84 ? 5.336 -18.984 -4.219 1 96.31 84 THR A C 1
ATOM 612 O O . THR A 1 84 ? 5.031 -19.344 -5.355 1 96.31 84 THR A O 1
ATOM 615 N N . ASN A 1 85 ? 6.473 -19.172 -3.65 1 97.06 85 ASN A N 1
ATOM 616 C CA . ASN A 1 85 ? 7.484 -20.047 -4.234 1 97.06 85 ASN A CA 1
ATOM 617 C C . ASN A 1 85 ? 7.938 -19.531 -5.602 1 97.06 85 ASN A C 1
ATOM 619 O O . ASN A 1 85 ? 7.961 -20.297 -6.574 1 97.06 85 ASN A O 1
ATOM 623 N N . ASN A 1 86 ? 8.289 -18.328 -5.645 1 98.25 86 ASN A N 1
ATOM 624 C CA . ASN A 1 86 ? 8.93 -17.656 -6.77 1 98.25 86 ASN A CA 1
ATOM 625 C C . ASN A 1 86 ? 10.258 -17.031 -6.367 1 98.25 86 ASN A C 1
ATOM 627 O O . ASN A 1 86 ? 10.75 -17.266 -5.262 1 98.25 86 ASN A O 1
ATOM 631 N N . LEU A 1 87 ? 10.945 -16.328 -7.285 1 98.69 87 LEU A N 1
ATOM 632 C CA . LEU A 1 87 ? 12.281 -15.781 -7.062 1 98.69 87 LEU A CA 1
ATOM 633 C C . LEU A 1 87 ? 12.227 -14.273 -6.871 1 98.69 87 LEU A C 1
ATOM 635 O O . LEU A 1 87 ? 12.977 -13.531 -7.516 1 98.69 87 LEU A O 1
ATOM 639 N N . TRP A 1 88 ? 11.453 -13.852 -5.984 1 98.69 88 TRP A N 1
ATOM 640 C CA . TRP A 1 88 ? 11.148 -12.438 -5.816 1 98.69 88 TRP A CA 1
ATOM 641 C C . TRP A 1 88 ? 12.398 -11.664 -5.387 1 98.69 88 TRP A C 1
ATOM 643 O O . TRP A 1 88 ? 13.039 -12.016 -4.395 1 98.69 88 TRP A O 1
ATOM 653 N N .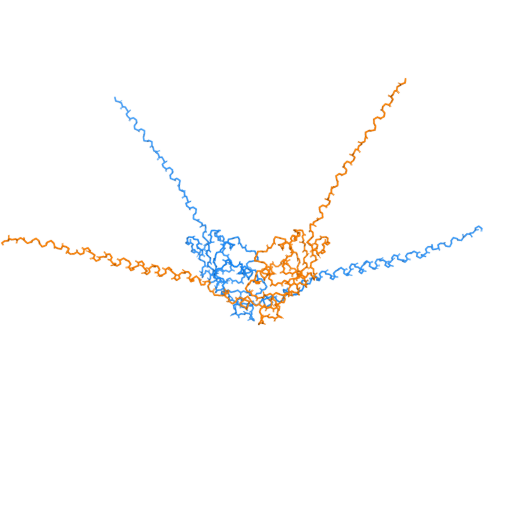 VAL A 1 89 ? 12.68 -10.648 -6.133 1 98.81 89 VAL A N 1
ATOM 654 C CA . VAL A 1 89 ? 13.719 -9.68 -5.789 1 98.81 89 VAL A CA 1
ATOM 655 C C . VAL A 1 89 ? 13.117 -8.531 -4.992 1 98.81 89 VAL A C 1
ATOM 657 O O . VAL A 1 89 ? 12.266 -7.793 -5.5 1 98.81 89 VAL A O 1
ATOM 660 N N . CYS A 1 90 ? 13.562 -8.438 -3.762 1 98.5 90 CYS A N 1
ATOM 661 C CA . CYS A 1 90 ? 12.945 -7.488 -2.848 1 98.5 90 CYS A CA 1
ATOM 662 C C . CYS A 1 90 ? 13.773 -6.215 -2.736 1 98.5 90 CYS A C 1
ATOM 664 O O . CYS A 1 90 ? 14.297 -5.902 -1.667 1 98.5 90 CYS A O 1
ATOM 666 N N . GLU A 1 91 ? 13.789 -5.516 -3.818 1 97.94 91 GLU A N 1
ATOM 667 C CA . GLU A 1 91 ? 14.312 -4.16 -3.932 1 97.94 91 GLU A CA 1
ATOM 668 C C . GLU A 1 91 ? 13.195 -3.156 -4.211 1 97.94 91 GLU A C 1
ATOM 670 O O . GLU A 1 91 ? 12.016 -3.502 -4.145 1 97.94 91 GLU A O 1
ATOM 675 N N . CYS A 1 92 ? 13.523 -1.975 -4.508 1 96 92 CYS A N 1
ATOM 676 C CA . CYS A 1 92 ? 12.523 -0.914 -4.496 1 96 92 CYS A CA 1
ATOM 677 C C . CYS A 1 92 ? 11.352 -1.259 -5.406 1 96 92 CYS A C 1
ATOM 679 O O . CYS A 1 92 ? 10.203 -0.917 -5.109 1 96 92 CYS A O 1
ATOM 681 N N . ASP A 1 93 ? 11.531 -1.931 -6.41 1 95.62 93 ASP A N 1
ATOM 682 C CA . ASP A 1 93 ? 10.5 -2.217 -7.402 1 95.62 93 ASP A CA 1
ATOM 683 C C . ASP A 1 93 ? 9.422 -3.133 -6.824 1 95.62 93 ASP A C 1
ATOM 685 O O . ASP A 1 93 ? 8.289 -3.158 -7.32 1 95.62 93 ASP A O 1
ATOM 689 N N . ILE A 1 94 ? 9.727 -3.902 -5.781 1 97.12 94 ILE A N 1
ATOM 690 C CA . ILE A 1 94 ? 8.766 -4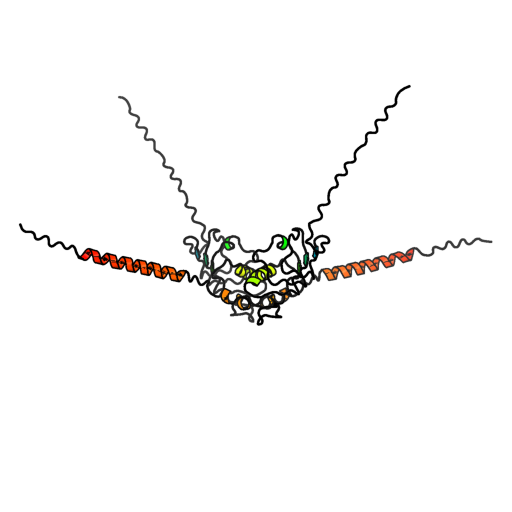.859 -5.234 1 97.12 94 ILE A CA 1
ATOM 691 C C . ILE A 1 94 ? 7.664 -4.121 -4.48 1 97.12 94 ILE A C 1
ATOM 693 O O . ILE A 1 94 ? 6.641 -4.707 -4.133 1 97.12 94 ILE A O 1
ATOM 697 N N . LEU A 1 95 ? 7.867 -2.818 -4.25 1 95.69 95 LEU A N 1
ATOM 698 C CA . LEU A 1 95 ? 6.914 -2.043 -3.463 1 95.69 95 LEU A CA 1
ATOM 699 C C . LEU A 1 95 ? 5.586 -1.899 -4.203 1 95.69 95 LEU A C 1
ATOM 701 O O . LEU A 1 95 ? 4.547 -1.673 -3.58 1 95.69 95 LEU A O 1
ATOM 705 N N . TYR A 1 96 ? 5.555 -2.105 -5.527 1 95.12 96 TYR A N 1
ATOM 706 C CA . TYR A 1 96 ? 4.301 -2.137 -6.266 1 95.12 96 TYR A CA 1
ATOM 707 C C . TYR A 1 96 ? 3.449 -3.33 -5.844 1 95.12 96 TYR A C 1
ATOM 709 O O . TYR A 1 96 ? 2.24 -3.199 -5.645 1 95.12 96 TYR A O 1
ATOM 717 N N . LEU A 1 97 ? 4.137 -4.449 -5.75 1 95.5 97 LEU A N 1
ATOM 718 C CA . LEU A 1 97 ? 3.453 -5.641 -5.254 1 95.5 97 LEU A CA 1
ATOM 719 C C . LEU A 1 97 ? 3.039 -5.469 -3.799 1 95.5 97 LEU A C 1
ATOM 721 O O . LEU A 1 97 ? 1.909 -5.793 -3.428 1 95.5 97 LEU A O 1
ATOM 725 N N . TYR A 1 98 ? 3.947 -4.938 -3.041 1 95.38 98 TYR A N 1
ATOM 726 C CA . TYR A 1 98 ? 3.727 -4.68 -1.623 1 95.38 98 TYR A CA 1
ATOM 727 C C . TYR A 1 98 ? 2.455 -3.869 -1.405 1 95.38 98 TYR A C 1
ATOM 729 O O . TYR A 1 98 ? 1.577 -4.27 -0.639 1 95.38 98 TYR A O 1
ATOM 737 N N . ARG A 1 99 ? 2.332 -2.854 -2.143 1 93.62 99 ARG A N 1
ATOM 738 C CA . ARG A 1 99 ? 1.175 -1.966 -2.078 1 93.62 99 ARG A CA 1
ATOM 739 C C . ARG A 1 99 ? -0.1 -2.695 -2.488 1 93.62 99 ARG A C 1
ATOM 741 O O . ARG A 1 99 ? -1.144 -2.539 -1.852 1 93.62 99 ARG A O 1
ATOM 748 N N . TRP A 1 100 ? 0.015 -3.422 -3.494 1 94.31 100 TRP A N 1
ATOM 749 C CA . TRP A 1 100 ? -1.147 -4.16 -3.977 1 94.31 100 TRP A CA 1
ATOM 750 C C . TRP A 1 100 ? -1.643 -5.145 -2.922 1 94.31 100 TRP A C 1
ATOM 752 O O . TRP A 1 100 ? -2.85 -5.293 -2.721 1 94.31 100 TRP A O 1
ATOM 762 N N . LEU A 1 101 ? -0.774 -5.805 -2.217 1 92.75 101 LEU A N 1
ATOM 763 C CA . LEU A 1 101 ? -1.134 -6.785 -1.2 1 92.75 101 LEU A CA 1
ATOM 764 C C . LEU A 1 101 ? -1.865 -6.125 -0.037 1 92.75 101 LEU A C 1
ATOM 766 O O . LEU A 1 101 ? -2.674 -6.762 0.638 1 92.75 101 LEU A O 1
ATOM 770 N N . LEU A 1 102 ? -1.656 -4.879 0.093 1 92.19 102 LEU A N 1
ATOM 771 C CA . LEU A 1 102 ? -2.24 -4.145 1.212 1 92.19 102 LEU A CA 1
ATOM 772 C C . LEU A 1 102 ? -3.625 -3.615 0.852 1 92.19 102 LEU A C 1
ATOM 774 O O . LEU A 1 102 ? -4.273 -2.955 1.667 1 92.19 102 LEU A O 1
ATOM 778 N N . SER A 1 103 ? -4.074 -3.969 -0.296 1 88.12 103 SER A N 1
ATOM 779 C CA . SER A 1 103 ? -5.348 -3.424 -0.757 1 88.12 103 SER A CA 1
ATOM 780 C C . SER A 1 103 ? -6.508 -3.949 0.08 1 88.12 103 SER A C 1
ATOM 782 O O . SER A 1 103 ? -7.598 -3.371 0.072 1 88.12 103 SER A O 1
ATOM 784 N N . GLY A 1 104 ? -6.305 -5.07 0.813 1 83.69 104 GLY A N 1
ATOM 785 C CA . GLY A 1 104 ? -7.363 -5.656 1.621 1 83.69 104 GLY A CA 1
ATOM 786 C C . GLY A 1 104 ? -8.32 -6.516 0.818 1 83.69 104 GLY A C 1
ATOM 787 O O . GLY A 1 104 ? -9.234 -7.125 1.378 1 83.69 104 GLY A O 1
ATOM 788 N N . ARG A 1 105 ? -8.141 -6.559 -0.394 1 84.06 105 ARG A N 1
ATOM 789 C CA . ARG A 1 105 ? -9.062 -7.289 -1.253 1 84.06 105 ARG A CA 1
ATOM 790 C C . ARG A 1 105 ? -8.633 -8.742 -1.419 1 84.06 105 ARG A C 1
ATOM 792 O O . ARG A 1 105 ? -9.445 -9.602 -1.756 1 84.06 105 ARG A O 1
ATOM 799 N N . LEU A 1 106 ? -7.348 -8.969 -1.191 1 88.38 106 LEU A N 1
ATOM 800 C CA . LEU A 1 106 ? -6.785 -10.289 -1.473 1 88.38 106 LEU A CA 1
ATOM 801 C C . LEU A 1 106 ? -6.781 -11.156 -0.219 1 88.38 106 LEU A C 1
ATOM 803 O O . LEU A 1 106 ? -6.422 -10.688 0.863 1 88.38 106 LEU A O 1
ATOM 807 N N . LYS A 1 107 ? -7.215 -12.422 -0.2 1 80.75 107 LYS A N 1
ATOM 808 C CA . LYS A 1 107 ? -7.262 -13.367 0.914 1 80.75 107 LYS A CA 1
ATOM 809 C C . LYS A 1 107 ? -5.906 -14.039 1.123 1 80.75 107 LYS A C 1
ATOM 811 O O . LYS A 1 107 ? -5.484 -14.258 2.26 1 80.75 107 LYS A O 1
ATOM 816 N N . MET A 1 108 ? -5.18 -14.609 0.178 1 61.84 108 MET A N 1
ATOM 817 C CA . MET A 1 108 ? -4.047 -15.516 0.342 1 61.84 108 MET A CA 1
ATOM 818 C C . MET A 1 108 ? -2.75 -14.852 -0.115 1 61.84 108 MET A C 1
ATOM 820 O O . MET A 1 108 ? -1.723 -15.516 -0.253 1 61.84 108 MET A O 1
ATOM 824 N N . ALA A 1 109 ? -2.525 -13.562 0.092 1 60.31 109 ALA A N 1
ATOM 825 C CA . ALA A 1 109 ? -1.352 -12.938 -0.508 1 60.31 109 ALA A CA 1
ATOM 826 C C . ALA A 1 109 ? -0.278 -12.664 0.542 1 60.31 109 ALA A C 1
ATOM 828 O O . ALA A 1 109 ? 0.575 -11.797 0.356 1 60.31 109 ALA A O 1
ATOM 829 N N . THR A 1 110 ? -0.031 -13.734 1.555 1 70.94 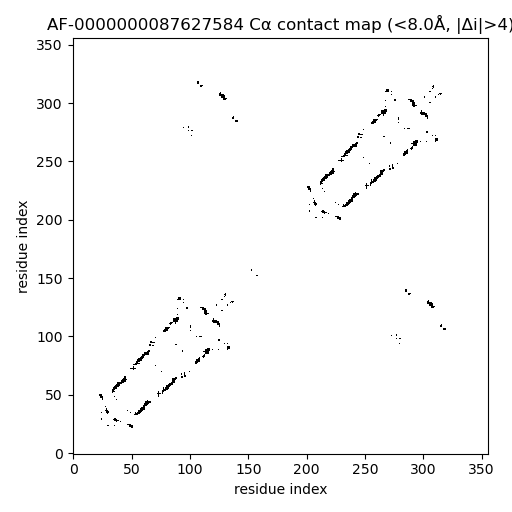110 THR A N 1
ATOM 830 C CA . THR A 1 110 ? 0.714 -13.219 2.699 1 70.94 110 THR A CA 1
ATOM 831 C C . THR A 1 110 ? 2.053 -13.938 2.838 1 70.94 110 THR A C 1
ATOM 833 O O . THR A 1 110 ? 2.982 -13.422 3.457 1 70.94 110 THR A O 1
ATOM 836 N N . ASP A 1 111 ? 2.297 -14.977 2.033 1 89 111 ASP A N 1
ATOM 837 C CA . ASP A 1 111 ? 3.518 -15.727 2.301 1 89 111 ASP A CA 1
ATOM 838 C C . ASP A 1 111 ? 4.508 -15.602 1.143 1 89 111 ASP A C 1
ATOM 840 O O . ASP A 1 111 ? 5.023 -16.609 0.649 1 89 111 ASP A O 1
ATOM 844 N N . ILE A 1 112 ? 4.781 -14.422 0.787 1 95.69 112 ILE A N 1
ATOM 845 C CA . ILE A 1 112 ? 5.766 -14.141 -0.253 1 95.69 112 ILE A CA 1
ATOM 846 C C . ILE A 1 112 ? 7.152 -14.023 0.371 1 95.69 112 ILE A C 1
ATOM 848 O O . ILE A 1 112 ? 7.355 -13.242 1.307 1 95.69 112 ILE A O 1
ATOM 852 N N . VAL A 1 113 ? 8.086 -14.812 -0.175 1 97.56 113 VAL A N 1
ATOM 853 C CA . VAL A 1 113 ? 9.438 -14.859 0.379 1 97.56 113 VAL A CA 1
ATOM 854 C C . VAL A 1 113 ? 10.414 -14.172 -0.575 1 97.56 113 VAL A C 1
ATOM 856 O O . VAL A 1 113 ? 10.367 -14.398 -1.786 1 97.56 113 VAL A O 1
ATOM 859 N N . CYS A 1 114 ? 11.312 -13.414 -0.008 1 98.56 114 CYS A N 1
ATOM 860 C CA . CYS A 1 114 ? 12.344 -12.742 -0.794 1 98.56 114 CYS A CA 1
ATOM 861 C C . CYS A 1 114 ? 13.5 -13.688 -1.095 1 98.56 114 CYS A C 1
ATOM 863 O O . CYS A 1 114 ? 13.914 -14.461 -0.231 1 98.56 114 CYS A O 1
ATOM 865 N N . THR A 1 115 ? 13.961 -13.617 -2.295 1 98.69 115 THR A N 1
ATOM 866 C CA . THR A 1 115 ? 15.117 -14.422 -2.688 1 98.69 115 THR A CA 1
ATOM 867 C C . THR A 1 115 ? 16.359 -13.547 -2.799 1 98.69 115 THR A C 1
ATOM 869 O O . THR A 1 115 ? 17.469 -14.008 -2.531 1 98.69 115 THR A O 1
ATOM 872 N N . GLU A 1 116 ? 16.188 -12.297 -3.299 1 98.5 116 GLU A N 1
ATOM 873 C CA . GLU A 1 116 ? 17.234 -11.281 -3.406 1 98.5 116 GLU A CA 1
ATOM 874 C C . GLU A 1 116 ? 16.75 -9.93 -2.893 1 98.5 116 GLU A C 1
ATOM 876 O O . GLU A 1 116 ? 15.547 -9.656 -2.896 1 98.5 116 GLU A O 1
ATOM 881 N N . PRO A 1 117 ? 17.75 -9.117 -2.434 1 98.56 117 PRO A N 1
ATOM 882 C CA . PRO A 1 117 ? 19.188 -9.328 -2.268 1 98.56 117 PRO A CA 1
ATOM 883 C C . PRO A 1 117 ? 19.531 -10.227 -1.083 1 98.56 117 PRO A C 1
ATOM 885 O O . PRO A 1 117 ? 18.641 -10.594 -0.31 1 98.56 117 PRO A O 1
ATOM 888 N N . ASP A 1 118 ? 20.719 -10.586 -0.841 1 98.62 118 ASP A N 1
ATOM 889 C CA . ASP A 1 118 ? 21.188 -11.555 0.153 1 98.62 118 ASP A CA 1
ATOM 890 C C . ASP A 1 118 ? 20.719 -11.172 1.553 1 98.62 118 ASP A C 1
ATOM 892 O O . ASP A 1 118 ? 20.25 -12.023 2.312 1 98.62 118 ASP A O 1
ATOM 896 N N . HIS A 1 119 ? 20.75 -9.938 1.862 1 98.25 119 HIS A N 1
ATOM 897 C CA . HIS A 1 119 ? 20.469 -9.508 3.23 1 98.25 119 HIS A CA 1
ATOM 898 C C . HIS A 1 119 ? 18.984 -9.547 3.533 1 98.25 119 HIS A C 1
ATOM 900 O O . HIS A 1 119 ? 18.578 -9.445 4.691 1 98.25 119 HIS A O 1
ATOM 906 N N . LEU A 1 120 ? 18.172 -9.719 2.514 1 98.56 120 LEU A N 1
ATOM 907 C CA . LEU A 1 120 ? 16.734 -9.844 2.725 1 98.56 120 LEU A CA 1
ATOM 908 C C . LEU A 1 120 ? 16.234 -11.219 2.301 1 98.56 120 LEU A C 1
ATOM 910 O O . LEU A 1 120 ? 15.055 -11.523 2.42 1 98.56 120 LEU A O 1
ATOM 914 N N . ALA A 1 121 ? 17.141 -12.047 1.861 1 98.5 121 ALA A N 1
ATOM 915 C CA . ALA A 1 121 ? 16.781 -13.375 1.368 1 98.5 121 ALA A CA 1
ATOM 916 C C . ALA A 1 121 ? 16.156 -14.219 2.477 1 98.5 121 ALA A C 1
ATOM 918 O O . ALA A 1 121 ? 16.531 -14.086 3.646 1 98.5 121 ALA A O 1
ATOM 919 N N . HIS A 1 122 ? 15.117 -15.086 2.074 1 98.06 122 HIS A N 1
ATOM 920 C CA . HIS A 1 122 ? 14.461 -16.078 2.918 1 98.06 122 HIS A CA 1
ATOM 921 C C . HIS A 1 122 ? 13.555 -15.422 3.947 1 98.06 122 HIS A C 1
ATOM 923 O O . HIS A 1 122 ? 13.039 -16.094 4.844 1 98.06 122 HIS A O 1
ATOM 929 N N . ARG A 1 123 ? 13.352 -14.164 3.801 1 97.69 123 ARG A N 1
ATOM 930 C CA . ARG A 1 123 ? 12.422 -13.461 4.68 1 97.69 123 ARG A CA 1
ATOM 931 C C . ARG A 1 123 ? 11.086 -13.242 3.994 1 97.69 123 ARG A C 1
ATOM 933 O O . ARG A 1 123 ? 11.023 -13.086 2.771 1 97.69 123 ARG A O 1
ATOM 940 N N . LEU A 1 124 ? 10.055 -13.234 4.844 1 96.5 124 LEU A N 1
ATOM 941 C CA . LEU A 1 124 ? 8.727 -12.922 4.336 1 96.5 124 LEU A CA 1
ATOM 942 C C . LEU A 1 124 ? 8.609 -11.438 3.998 1 96.5 124 LEU A C 1
ATOM 944 O O . LEU A 1 124 ? 8.984 -10.586 4.801 1 96.5 124 LEU A O 1
ATOM 948 N N . LEU A 1 125 ? 8.023 -11.164 2.889 1 97.06 125 LEU A N 1
ATOM 949 C CA . LEU A 1 125 ? 7.945 -9.797 2.371 1 97.06 125 LEU A CA 1
ATOM 950 C C . LEU A 1 125 ? 7.234 -8.883 3.359 1 97.06 125 LEU A C 1
ATOM 952 O O . LEU A 1 125 ? 7.738 -7.805 3.686 1 97.06 125 LEU A O 1
ATOM 956 N N . LEU A 1 126 ? 6.117 -9.367 3.916 1 95.56 126 LEU A N 1
ATOM 957 C CA . LEU A 1 126 ? 5.281 -8.508 4.75 1 95.56 126 LEU A CA 1
ATOM 958 C C . LEU A 1 126 ? 5.852 -8.398 6.16 1 95.56 126 LEU A C 1
ATOM 960 O O . LEU A 1 126 ? 5.344 -7.625 6.98 1 95.56 126 LEU A O 1
ATOM 964 N N . ASN A 1 127 ? 6.973 -9.07 6.43 1 96.19 127 ASN A N 1
ATOM 965 C CA . ASN A 1 127 ? 7.719 -8.906 7.672 1 96.19 127 ASN A CA 1
ATOM 966 C C . ASN A 1 127 ? 8.82 -7.859 7.531 1 96.19 127 ASN A C 1
ATOM 968 O O . ASN A 1 127 ? 9.531 -7.562 8.492 1 96.19 127 ASN A O 1
ATOM 972 N N . LEU A 1 128 ? 8.922 -7.309 6.359 1 97.38 128 LEU A N 1
ATOM 973 C CA . LEU A 1 128 ? 9.93 -6.281 6.102 1 97.38 128 LEU A CA 1
ATOM 974 C C . LEU A 1 128 ? 9.297 -4.895 6.074 1 97.38 128 LEU A C 1
ATOM 976 O O . LEU A 1 128 ? 8.188 -4.723 5.559 1 97.38 128 LEU A O 1
ATOM 980 N N . SER A 1 129 ? 10.008 -3.938 6.602 1 96.19 129 SER A N 1
ATOM 981 C CA . SER A 1 129 ? 9.562 -2.551 6.484 1 96.19 129 SER A CA 1
ATOM 982 C C . SER A 1 129 ? 9.883 -1.985 5.105 1 96.19 129 SER A C 1
ATOM 984 O O . SER A 1 129 ? 10.781 -2.479 4.418 1 96.19 129 SER A O 1
ATOM 986 N N . VAL A 1 130 ? 9.188 -0.987 4.762 1 95.94 130 VAL A N 1
ATOM 987 C CA . VAL A 1 130 ? 9.406 -0.328 3.479 1 95.94 130 VAL A CA 1
ATOM 988 C C . VAL A 1 130 ? 10.828 0.226 3.416 1 95.94 130 VAL A C 1
ATOM 990 O O . VAL A 1 130 ? 11.492 0.125 2.383 1 95.94 130 VAL A O 1
ATOM 993 N N . VAL A 1 131 ? 11.328 0.755 4.512 1 94.81 131 VAL A N 1
ATOM 994 C CA . VAL A 1 131 ? 12.656 1.362 4.551 1 94.81 131 VAL A CA 1
ATOM 995 C C . VAL A 1 131 ? 13.719 0.28 4.406 1 94.81 131 VAL A C 1
ATOM 997 O O . VAL A 1 131 ? 14.758 0.504 3.783 1 94.81 131 VAL A O 1
ATOM 1000 N N . ALA A 1 132 ? 13.445 -0.865 4.969 1 96.75 132 ALA A N 1
ATOM 1001 C CA . ALA A 1 132 ? 14.375 -1.976 4.797 1 96.75 132 ALA A CA 1
ATOM 1002 C C . ALA A 1 132 ? 14.453 -2.404 3.334 1 96.75 132 ALA A C 1
ATOM 1004 O O . ALA A 1 132 ? 15.531 -2.754 2.838 1 96.75 132 ALA A O 1
ATOM 1005 N N . ILE A 1 133 ? 13.344 -2.311 2.697 1 97.69 133 ILE A N 1
ATOM 1006 C CA . ILE A 1 133 ? 13.25 -2.748 1.309 1 97.69 133 ILE A CA 1
ATOM 1007 C C . ILE A 1 133 ? 13.828 -1.676 0.389 1 97.69 133 ILE A C 1
ATOM 1009 O O . ILE A 1 133 ? 14.562 -1.987 -0.551 1 97.69 133 ILE A O 1
ATOM 1013 N N . CYS A 1 134 ? 13.5 -0.476 0.732 1 95.69 134 CYS A N 1
ATOM 1014 C CA . CYS A 1 134 ? 13.883 0.655 -0.108 1 95.69 134 CYS A CA 1
ATOM 1015 C C . CYS A 1 134 ? 14.344 1.833 0.741 1 95.69 134 CYS A C 1
ATOM 1017 O O . CYS A 1 134 ? 13.578 2.77 0.981 1 95.69 134 CYS A O 1
ATOM 1019 N N . PRO A 1 135 ? 15.531 1.939 1.121 1 91.62 135 PRO A N 1
ATOM 1020 C CA . PRO A 1 135 ? 16.031 2.969 2.037 1 91.62 135 PRO A CA 1
ATOM 1021 C C . PRO A 1 135 ? 15.883 4.379 1.47 1 91.62 135 PRO A C 1
ATOM 1023 O O . PRO A 1 135 ? 15.805 5.348 2.23 1 91.62 135 PRO A O 1
ATOM 1026 N N . ARG A 1 136 ? 15.766 4.598 0.193 1 85.06 136 ARG A N 1
ATOM 1027 C CA . ARG A 1 136 ? 15.734 5.926 -0.412 1 85.06 136 ARG A CA 1
ATOM 1028 C C . ARG A 1 136 ? 14.352 6.559 -0.27 1 85.06 136 ARG A C 1
ATOM 1030 O O . ARG A 1 136 ? 14.164 7.727 -0.617 1 85.06 136 ARG A O 1
ATOM 1037 N N . VAL A 1 137 ? 13.414 5.727 0.171 1 81.5 137 VAL A N 1
ATOM 1038 C CA . VAL A 1 137 ? 12.039 6.211 0.293 1 81.5 137 VAL A CA 1
ATOM 1039 C C . VAL A 1 137 ? 11.992 7.371 1.285 1 81.5 137 VAL A C 1
ATOM 1041 O O . VAL A 1 137 ? 11.156 8.273 1.153 1 81.5 137 VAL A O 1
ATOM 1044 N N . LEU A 1 138 ? 12.797 7.367 2.41 1 67.06 138 LEU A N 1
ATOM 1045 C CA . LEU A 1 138 ? 12.797 8.414 3.43 1 67.06 138 LEU A CA 1
ATOM 1046 C C . LEU A 1 138 ? 13.602 9.625 2.961 1 67.06 138 LEU A C 1
ATOM 1048 O O . LEU A 1 138 ? 13.562 10.68 3.598 1 67.06 138 LEU A O 1
ATOM 1052 N N . LYS A 1 139 ? 14.375 9.445 1.959 1 59.16 139 LYS A N 1
ATOM 1053 C CA . LYS A 1 139 ? 15.203 10.578 1.565 1 59.16 139 LYS A CA 1
ATOM 1054 C C . LYS A 1 139 ? 14.391 11.609 0.788 1 59.16 139 LYS A C 1
ATOM 1056 O O . LYS A 1 139 ? 13.594 11.25 -0.08 1 59.16 139 LYS A O 1
ATOM 1061 N N . PRO A 1 140 ? 14.234 12.727 1.356 1 52.16 140 PRO A N 1
ATOM 1062 C CA . PRO A 1 140 ? 13.547 13.75 0.562 1 52.16 140 PRO A CA 1
ATOM 1063 C C . PRO A 1 140 ? 13.891 13.672 -0.924 1 52.16 140 PRO A C 1
ATOM 1065 O O . PRO A 1 140 ? 14.977 13.211 -1.286 1 52.16 140 PRO A O 1
ATOM 1068 N N . ASN A 1 141 ? 12.898 13.297 -1.62 1 45.72 141 ASN A N 1
ATOM 1069 C CA . ASN A 1 141 ? 13.25 13.438 -3.027 1 45.72 141 ASN A CA 1
ATOM 1070 C C . ASN A 1 141 ? 14.328 14.5 -3.227 1 45.72 141 ASN A C 1
ATOM 1072 O O . ASN A 1 141 ? 14.195 15.625 -2.742 1 45.72 141 ASN A O 1
ATOM 1076 N N . ASP A 1 142 ? 15.531 14.219 -3.082 1 41.44 142 ASP A N 1
ATOM 1077 C CA . ASP A 1 142 ? 16.516 15.195 -3.529 1 41.44 142 ASP A CA 1
ATOM 1078 C C . ASP A 1 142 ? 15.961 16.047 -4.68 1 41.44 142 ASP A C 1
ATOM 1080 O O . ASP A 1 142 ? 15.719 15.523 -5.773 1 41.44 142 ASP A O 1
ATOM 1084 N N . ARG A 1 143 ? 14.93 16.781 -4.551 1 38.28 143 ARG A N 1
ATOM 1085 C CA . ARG A 1 143 ? 15.039 17.859 -5.535 1 38.28 143 ARG A CA 1
ATOM 1086 C C . ARG A 1 143 ? 16.469 18.391 -5.613 1 38.28 143 ARG A C 1
ATOM 1088 O O . ARG A 1 143 ? 16.859 19.25 -4.824 1 38.28 143 ARG A O 1
ATOM 1095 N N . THR A 1 144 ? 17.484 17.719 -5.559 1 36.28 144 THR A N 1
ATOM 1096 C CA . THR A 1 144 ? 18.688 18.328 -6.117 1 36.28 144 THR A CA 1
ATOM 1097 C C . THR A 1 144 ? 18.359 19.094 -7.391 1 36.28 144 THR A C 1
ATOM 1099 O O . THR A 1 144 ? 19.266 19.531 -8.109 1 36.28 144 THR A O 1
ATOM 1102 N N . HIS A 1 145 ? 17.094 19.078 -7.852 1 34.72 145 HIS A N 1
ATOM 1103 C CA . HIS A 1 145 ? 17.031 20.156 -8.828 1 34.72 145 HIS A CA 1
ATOM 1104 C C . HIS A 1 145 ? 17.172 21.516 -8.156 1 34.72 145 HIS A C 1
ATOM 1106 O O . HIS A 1 145 ? 17.047 22.562 -8.805 1 34.72 145 HIS A O 1
ATOM 1112 N N . GLU A 1 146 ? 17 21.656 -6.871 1 36.84 146 GLU A N 1
ATOM 1113 C CA . GLU A 1 146 ? 17.219 22.969 -6.301 1 36.84 146 GLU A CA 1
ATOM 1114 C C . GLU A 1 146 ? 18.656 23.453 -6.547 1 36.84 146 GLU A C 1
ATOM 1116 O O . GLU A 1 146 ? 19 24.578 -6.203 1 36.84 146 GLU A O 1
ATOM 1121 N N . ARG A 1 147 ? 19.547 22.547 -6.652 1 33.09 147 ARG A N 1
ATOM 1122 C CA . ARG A 1 147 ? 20.875 23.125 -6.871 1 33.09 147 ARG A CA 1
ATOM 1123 C C . ARG A 1 147 ? 20.859 24.062 -8.07 1 33.09 147 ARG A C 1
ATOM 1125 O O . ARG A 1 147 ? 21.766 24.875 -8.234 1 33.09 147 ARG A O 1
ATOM 1132 N N . ASP A 1 148 ? 20 23.781 -9.078 1 32.69 148 ASP A N 1
ATOM 1133 C CA . ASP A 1 148 ? 20.234 24.609 -10.258 1 32.69 148 ASP A CA 1
ATOM 1134 C C . ASP A 1 148 ? 19.656 26.016 -10.047 1 32.69 148 ASP A C 1
ATOM 1136 O O . ASP A 1 148 ? 19.875 26.906 -10.883 1 32.69 148 ASP A O 1
ATOM 1140 N N . LEU A 1 149 ? 18.734 26.172 -9.148 1 33.84 149 LEU A N 1
ATOM 1141 C CA . LEU A 1 149 ? 18.25 27.547 -9.07 1 33.84 149 LEU A CA 1
ATOM 1142 C C . LEU A 1 149 ? 19.25 28.453 -8.367 1 33.84 149 LEU A C 1
ATOM 1144 O O . LEU A 1 149 ? 19.109 29.672 -8.398 1 33.84 149 LEU A O 1
ATOM 1148 N N . SER A 1 150 ? 19.984 27.938 -7.492 1 36.56 150 SER A N 1
ATOM 1149 C CA . SER A 1 150 ? 21.016 28.812 -6.934 1 36.56 150 SER A CA 1
ATOM 1150 C C . SER A 1 150 ? 21.969 29.312 -8.016 1 36.56 150 SER A C 1
ATOM 1152 O O . SER A 1 150 ? 22.609 30.344 -7.848 1 36.56 150 SER A O 1
ATOM 1154 N N . PHE A 1 151 ? 22.125 28.484 -9.039 1 34.5 151 PHE A N 1
ATOM 1155 C CA . PHE A 1 151 ? 22.969 28.969 -10.125 1 34.5 151 PHE A CA 1
ATOM 1156 C C . PHE A 1 151 ? 22.281 30.109 -10.883 1 34.5 151 PHE A C 1
ATOM 1158 O O . PHE A 1 151 ? 22.938 30.984 -11.438 1 34.5 151 PHE A O 1
ATOM 1165 N N . ALA A 1 152 ? 20.953 30.094 -10.828 1 33.69 152 ALA A N 1
ATOM 1166 C CA . ALA A 1 152 ? 20.328 31.172 -11.586 1 33.69 152 ALA A CA 1
ATOM 1167 C C . ALA A 1 152 ? 20.406 32.5 -10.828 1 33.69 152 ALA A C 1
ATOM 1169 O O . ALA A 1 152 ? 20.594 33.562 -11.43 1 33.69 152 ALA A O 1
ATOM 1170 N N . GLN A 1 153 ? 20.172 32.438 -9.484 1 35.72 153 GLN A N 1
ATOM 1171 C CA . GLN A 1 153 ? 20.297 33.719 -8.789 1 35.72 153 GLN A CA 1
ATOM 1172 C C . GLN A 1 153 ? 21.734 34.219 -8.797 1 35.72 153 GLN A C 1
ATOM 1174 O O . GLN A 1 153 ? 21.984 35.406 -8.609 1 35.72 153 GLN A O 1
ATOM 1179 N N . ALA A 1 154 ? 22.625 33.25 -8.781 1 36.59 154 ALA A N 1
ATOM 1180 C CA . ALA A 1 154 ? 24 33.719 -8.906 1 36.59 154 ALA A CA 1
ATOM 1181 C C . ALA A 1 154 ? 24.234 34.375 -10.266 1 36.59 154 ALA A C 1
ATOM 1183 O O . ALA A 1 154 ? 24.969 35.344 -10.367 1 36.59 154 ALA A O 1
ATOM 1184 N N . ARG A 1 155 ? 23.453 33.719 -11.172 1 34.62 155 ARG A N 1
ATOM 1185 C CA . ARG A 1 155 ? 23.625 34.375 -12.469 1 34.62 155 ARG A CA 1
ATOM 1186 C C . ARG A 1 155 ? 22.938 35.719 -12.492 1 34.62 155 ARG A C 1
ATOM 1188 O O . ARG A 1 155 ? 23.281 36.594 -13.305 1 34.62 155 ARG A O 1
ATOM 1195 N N . MET A 1 156 ? 21.812 35.688 -11.664 1 36.12 156 MET A N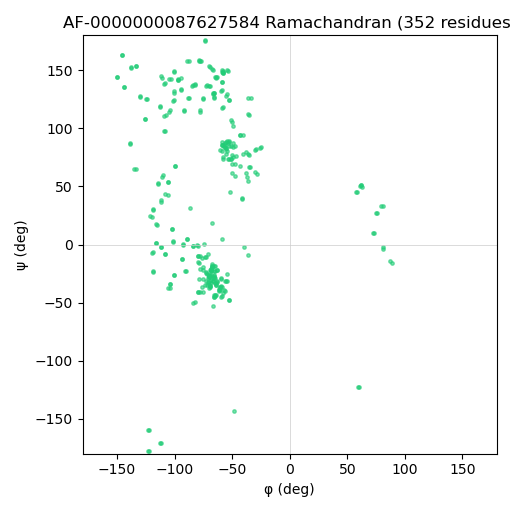 1
ATOM 1196 C CA . MET A 1 156 ? 21.141 37 -11.727 1 36.12 156 MET A CA 1
ATOM 1197 C C . MET A 1 156 ? 21.891 38.031 -10.914 1 36.12 156 MET A C 1
ATOM 1199 O O . MET A 1 156 ? 21.891 39.219 -11.266 1 36.12 156 MET A O 1
ATOM 1203 N N . LEU A 1 157 ? 22.406 37.594 -9.836 1 39.22 157 LEU A N 1
ATOM 1204 C CA . LEU A 1 157 ? 23.109 38.594 -9.062 1 39.22 157 LEU A CA 1
ATOM 1205 C C . LEU A 1 157 ? 24.328 39.125 -9.828 1 39.22 157 LEU A C 1
ATOM 1207 O O . LEU A 1 157 ? 24.734 40.281 -9.664 1 39.22 157 LEU A O 1
ATOM 1211 N N . THR A 1 158 ? 24.875 38.156 -10.586 1 40.41 158 THR A N 1
ATOM 1212 C CA . THR A 1 158 ? 26.016 38.688 -11.32 1 40.41 158 THR A CA 1
ATOM 1213 C C . THR A 1 158 ? 25.578 39.688 -12.375 1 40.41 158 THR A C 1
ATOM 1215 O O . THR A 1 158 ? 26.375 40.5 -12.844 1 40.41 158 THR A O 1
ATOM 1218 N N . VAL A 1 159 ? 24.281 39.438 -12.781 1 39.28 159 VAL A N 1
ATOM 1219 C CA . VAL A 1 159 ? 23.891 40.375 -13.844 1 39.28 159 VAL A CA 1
ATOM 1220 C C . VAL A 1 159 ? 23.734 41.781 -13.273 1 39.28 159 VAL A C 1
ATOM 1222 O O . VAL A 1 159 ? 24 42.75 -13.961 1 39.28 159 VAL A O 1
ATOM 1225 N N . GLN A 1 160 ? 23.25 41.719 -12.008 1 38.56 160 GLN A N 1
ATOM 1226 C CA . GLN A 1 160 ? 22.938 43.062 -11.547 1 38.56 160 GLN A CA 1
ATOM 1227 C C . GLN A 1 160 ? 24.219 43.844 -11.305 1 38.56 160 GLN A C 1
ATOM 1229 O O . GLN A 1 160 ? 24.188 45.094 -11.266 1 38.56 160 GLN A O 1
ATOM 1234 N N . ASP A 1 161 ? 25.188 43.031 -10.891 1 39.78 161 ASP A N 1
ATOM 1235 C CA . ASP A 1 161 ? 26.344 43.844 -10.531 1 39.78 161 ASP A CA 1
ATOM 1236 C C . ASP A 1 161 ? 26.891 44.594 -11.75 1 39.78 161 ASP A C 1
ATOM 1238 O O . ASP A 1 161 ? 27.625 45.562 -11.609 1 39.78 161 ASP A O 1
ATOM 1242 N N . THR A 1 162 ? 26.672 43.844 -12.836 1 39.03 162 THR A N 1
ATOM 1243 C CA . THR A 1 162 ? 27.359 44.469 -13.953 1 39.03 162 THR A CA 1
ATOM 1244 C C . THR A 1 162 ? 26.688 45.781 -14.344 1 39.03 162 THR A C 1
ATOM 1246 O O . THR A 1 162 ? 27.172 46.5 -15.234 1 39.03 162 THR A O 1
ATOM 1249 N N . MET A 1 163 ? 25.422 45.812 -13.93 1 37.22 163 MET A N 1
ATOM 1250 C CA . MET A 1 163 ? 24.75 47 -14.492 1 37.22 163 MET A CA 1
ATOM 1251 C C . MET A 1 163 ? 25.234 48.281 -13.82 1 37.22 163 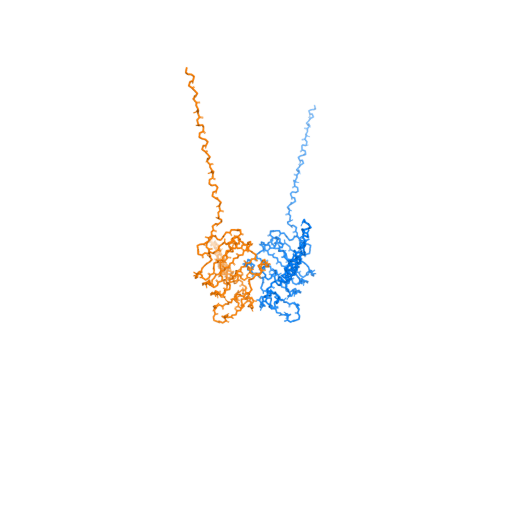MET A C 1
ATOM 1253 O O . MET A 1 163 ? 24.828 49.375 -14.203 1 37.22 163 MET A O 1
ATOM 1257 N N . SER A 1 164 ? 25.688 48.062 -12.656 1 36.81 164 SER A N 1
ATOM 1258 C CA . SER A 1 164 ? 25.969 49.312 -11.945 1 36.81 164 SER A CA 1
ATOM 1259 C C . SER A 1 164 ? 27.109 50.094 -12.602 1 36.81 164 SER A C 1
ATOM 1261 O O . SER A 1 164 ? 27.375 51.25 -12.234 1 36.81 164 SER A O 1
ATOM 1263 N N . ILE A 1 165 ? 27.891 49.281 -13.227 1 34.44 165 ILE A N 1
ATOM 1264 C CA . ILE A 1 165 ? 29.141 49.938 -13.57 1 34.44 165 ILE A CA 1
ATOM 1265 C C . ILE A 1 165 ? 28.859 51.094 -14.547 1 34.44 165 ILE A C 1
ATOM 1267 O O . ILE A 1 165 ? 29.656 52 -14.68 1 34.44 165 ILE A O 1
ATOM 1271 N N . ILE A 1 166 ? 27.828 50.781 -15.297 1 32.12 166 ILE A N 1
ATOM 1272 C CA . ILE A 1 166 ? 27.906 51.594 -16.5 1 32.12 166 ILE A CA 1
ATOM 1273 C C . ILE A 1 166 ? 27.734 53.094 -16.141 1 32.12 166 ILE A C 1
ATOM 1275 O O . ILE A 1 166 ? 28.141 53.969 -16.906 1 32.12 166 ILE A O 1
ATOM 1279 N N . TRP A 1 167 ? 27 53.156 -15.094 1 33.22 167 TRP A N 1
ATOM 1280 C CA . TRP A 1 167 ? 26.484 54.531 -15.164 1 33.22 167 TRP A CA 1
ATOM 1281 C C . TRP A 1 167 ? 27.578 55.531 -14.867 1 33.22 167 TRP A C 1
ATOM 1283 O O . TRP A 1 167 ? 27.297 56.719 -14.633 1 33.22 167 TRP A O 1
ATOM 1293 N N . LYS A 1 168 ? 28.703 54.875 -14.43 1 32.25 168 LYS A N 1
ATOM 1294 C CA . LYS A 1 168 ? 29.609 55.875 -13.875 1 32.25 168 LYS A CA 1
ATOM 1295 C C . LYS A 1 168 ? 29.953 56.938 -14.914 1 32.25 168 LYS A C 1
ATOM 1297 O O . LYS A 1 168 ? 30.344 58.031 -14.562 1 32.25 168 LYS A O 1
ATOM 1302 N N . THR A 1 169 ? 30.156 56.375 -16.016 1 30.08 169 THR A N 1
ATOM 1303 C CA . THR A 1 169 ? 31.219 57.125 -16.703 1 30.08 169 THR A CA 1
ATOM 1304 C C . THR A 1 169 ? 30.75 58.531 -17.094 1 30.08 169 THR A C 1
ATOM 1306 O O . THR A 1 169 ? 31.562 59.438 -17.266 1 30.08 169 THR A O 1
ATOM 1309 N N . LYS A 1 170 ? 29.641 58.438 -17.766 1 32.47 170 LYS A N 1
ATOM 1310 C CA . LYS A 1 170 ? 29.703 59.438 -18.828 1 32.47 170 LYS A CA 1
ATOM 1311 C C . LYS A 1 170 ? 29.672 60.844 -18.281 1 32.47 170 LYS A C 1
ATOM 1313 O O . LYS A 1 170 ? 28.594 61.406 -18.094 1 32.47 170 LYS A O 1
ATOM 1318 N N . SER A 1 171 ? 29.984 61.031 -16.953 1 30.06 171 SER A N 1
ATOM 1319 C CA . SER A 1 171 ? 29.953 62.438 -16.531 1 30.06 171 SER A CA 1
ATOM 1320 C C . SER A 1 171 ? 30.703 63.344 -17.5 1 30.06 171 SER A C 1
ATOM 1322 O O . SER A 1 171 ? 31.938 63.312 -17.547 1 30.06 171 SER A O 1
ATOM 1324 N N . ILE A 1 172 ? 30.25 63.344 -18.797 1 35.09 172 ILE A N 1
ATOM 1325 C CA . ILE A 1 172 ? 30.734 64.25 -19.844 1 35.09 172 ILE A CA 1
ATOM 1326 C C . ILE A 1 172 ? 30.859 65.625 -19.297 1 35.09 172 ILE A C 1
ATOM 1328 O O . ILE A 1 172 ? 29.922 66.188 -18.719 1 35.09 172 ILE A O 1
ATOM 1332 N N . GLN A 1 173 ? 32.062 65.938 -18.859 1 34.38 173 GLN A N 1
ATOM 1333 C CA . GLN A 1 173 ? 32.656 67.25 -18.594 1 34.38 173 GLN A CA 1
ATOM 1334 C C . GLN A 1 173 ? 32.219 68.25 -19.641 1 34.38 173 GLN A C 1
ATOM 1336 O O . GLN A 1 173 ? 32.531 68.125 -20.828 1 34.38 173 GLN A O 1
ATOM 1341 N N . PHE A 1 174 ? 30.922 68.5 -19.719 1 32.84 174 PHE A N 1
ATOM 1342 C CA . PHE A 1 174 ? 30.516 69.625 -20.578 1 32.84 174 PHE A CA 1
ATOM 1343 C C . PHE A 1 174 ? 31.375 70.875 -20.312 1 32.84 174 PHE A C 1
ATOM 1345 O O . PHE A 1 174 ? 31.406 71.375 -19.188 1 32.84 174 PHE A O 1
ATOM 1352 N N . MET A 1 175 ? 32.625 70.75 -20.875 1 34.56 175 MET A N 1
ATOM 1353 C CA . MET A 1 175 ? 33.438 72 -20.969 1 34.56 175 MET A CA 1
ATOM 1354 C C . MET A 1 175 ? 32.688 73.125 -21.578 1 34.56 175 MET A C 1
ATOM 1356 O O . MET A 1 175 ? 32.188 73.062 -22.703 1 34.56 175 MET A O 1
ATOM 1360 N N . ILE A 1 176 ? 31.797 73.75 -20.812 1 34.78 176 ILE A N 1
ATOM 1361 C CA . ILE A 1 176 ? 31.219 75 -21.172 1 34.78 176 ILE A CA 1
ATOM 1362 C C . ILE A 1 176 ? 32.312 76 -21.578 1 34.78 176 ILE A C 1
ATOM 1364 O O . ILE A 1 176 ? 33.188 76.312 -20.781 1 34.78 176 ILE A O 1
ATOM 1368 N N . THR A 1 177 ? 32.875 75.812 -22.828 1 36.03 177 THR A N 1
ATOM 1369 C CA . THR A 1 177 ? 33.625 76.938 -23.469 1 36.03 177 THR A CA 1
ATOM 1370 C C . THR A 1 177 ? 32.75 78.125 -23.641 1 36.03 177 THR A C 1
ATOM 1372 O O . THR A 1 177 ? 33.25 79.25 -23.812 1 36.03 177 THR A O 1
ATOM 1375 N N . GLY A 1 178 ? 31.516 78.438 -23.297 1 30.19 178 GLY A N 1
ATOM 1376 C CA . GLY A 1 178 ? 31.344 79.875 -23.609 1 30.19 178 GLY A CA 1
ATOM 1377 C C . GLY A 1 178 ? 32.062 80.75 -22.641 1 30.19 178 GLY A C 1
ATOM 1378 O O . GLY A 1 178 ? 32.375 80.375 -21.5 1 30.19 178 GLY A O 1
ATOM 1379 N N . MET B 1 1 ? -40.531 75.312 -31.188 1 39.56 1 MET B N 1
ATOM 1380 C CA . MET B 1 1 ? -39.844 74.812 -30 1 39.56 1 MET B CA 1
ATOM 1381 C C . MET B 1 1 ? -39.719 73.312 -30.031 1 39.56 1 MET B C 1
ATOM 1383 O O . MET B 1 1 ? -40.719 72.562 -29.969 1 39.56 1 MET B O 1
ATOM 1387 N N . LEU B 1 2 ? -38.875 72.812 -30.953 1 49.81 2 LEU B N 1
ATOM 1388 C CA . LEU B 1 2 ? -38.375 71.438 -31.156 1 49.81 2 LEU B CA 1
ATOM 1389 C C . LEU B 1 2 ? -37.781 70.875 -29.875 1 49.81 2 LEU B C 1
ATOM 1391 O O . LEU B 1 2 ? -36.844 71.438 -29.312 1 49.81 2 LEU B O 1
ATOM 1395 N N . TRP B 1 3 ? -38.594 70.312 -28.984 1 51 3 TRP B N 1
ATOM 1396 C CA . TRP B 1 3 ? -38.25 69.562 -27.797 1 51 3 TRP B CA 1
ATOM 1397 C C . TRP B 1 3 ? -37.281 68.438 -28.125 1 51 3 TRP B C 1
ATOM 1399 O O . TRP B 1 3 ? -37.594 67.562 -28.938 1 51 3 TRP B O 1
ATOM 1409 N N . CYS B 1 4 ? -35.938 68.688 -28.109 1 51.25 4 CYS B N 1
ATOM 1410 C CA . CYS B 1 4 ? -34.875 67.688 -28.109 1 51.25 4 CYS B CA 1
ATOM 1411 C C . CYS B 1 4 ? -34.969 66.812 -26.906 1 51.25 4 CYS B C 1
ATOM 1413 O O . CYS B 1 4 ? -34.844 67.25 -25.766 1 51.25 4 CYS B O 1
ATOM 1415 N N . ARG B 1 5 ? -35.875 65.75 -26.938 1 53.91 5 ARG B N 1
ATOM 1416 C CA . ARG B 1 5 ? -35.875 64.688 -25.953 1 53.91 5 ARG B CA 1
ATOM 1417 C C . ARG B 1 5 ? -34.531 64 -25.844 1 53.91 5 ARG B C 1
ATOM 1419 O O . ARG B 1 5 ? -34.094 63.281 -26.766 1 53.91 5 ARG B O 1
ATOM 1426 N N . CYS B 1 6 ? -33.5 64.5 -25.094 1 55.56 6 CYS B N 1
ATOM 1427 C CA . CYS B 1 6 ? -32.312 63.812 -24.703 1 55.56 6 CYS B CA 1
ATOM 1428 C C . CYS B 1 6 ? -32.656 62.562 -23.906 1 55.56 6 CYS B C 1
ATOM 1430 O O . CYS B 1 6 ? -33.094 62.656 -22.766 1 55.56 6 CYS B O 1
ATOM 1432 N N . GLY B 1 7 ? -33.156 61.5 -24.516 1 57.25 7 GLY B N 1
ATOM 1433 C CA . GLY B 1 7 ? -33.25 60.188 -23.844 1 57.25 7 GLY B CA 1
ATOM 1434 C C . GLY B 1 7 ? -31.938 59.719 -23.281 1 57.25 7 GLY B C 1
ATOM 1435 O O . GLY B 1 7 ? -30.984 59.5 -24.031 1 57.25 7 GLY B O 1
ATOM 1436 N N . VAL B 1 8 ? -31.562 60.094 -22.031 1 57.59 8 VAL B N 1
ATOM 1437 C CA . VAL B 1 8 ? -30.453 59.469 -21.312 1 57.59 8 VAL B CA 1
ATOM 1438 C C . VAL B 1 8 ? -30.688 57.969 -21.219 1 57.59 8 VAL B C 1
ATOM 1440 O O . VAL B 1 8 ? -31.641 57.5 -20.578 1 57.59 8 VAL B O 1
ATOM 1443 N N . LEU B 1 9 ? -30.266 57.219 -22.219 1 60.44 9 LEU B N 1
ATOM 1444 C CA . LEU B 1 9 ? -30.125 55.781 -22.047 1 60.44 9 LEU B CA 1
ATOM 1445 C C . LEU B 1 9 ? -29.156 55.438 -20.906 1 60.44 9 LEU B C 1
ATOM 1447 O O . LEU B 1 9 ? -27.969 55.719 -21.016 1 60.44 9 LEU B O 1
ATOM 1451 N N . LEU B 1 10 ? -29.672 55.406 -19.688 1 59.88 10 LEU B N 1
ATOM 1452 C CA . LEU B 1 10 ? -28.922 54.812 -18.594 1 59.88 10 LEU B CA 1
ATOM 1453 C C . LEU B 1 10 ? -28.578 53.375 -18.906 1 59.88 10 LEU B C 1
ATOM 1455 O O . LEU B 1 10 ? -29.469 52.5 -18.922 1 59.88 10 LEU B O 1
ATOM 1459 N N . ALA B 1 11 ? -27.453 53.156 -19.625 1 63.78 11 ALA B N 1
ATOM 1460 C CA . ALA B 1 11 ? -26.891 51.812 -19.672 1 63.78 11 ALA B CA 1
ATOM 1461 C C . ALA B 1 11 ? -26.547 51.312 -18.281 1 63.78 11 ALA B C 1
ATOM 1463 O O . ALA B 1 11 ? -25.625 51.812 -17.641 1 63.78 11 ALA B O 1
ATOM 1464 N N . LEU B 1 12 ? -27.547 50.75 -17.641 1 60.16 12 LEU B N 1
ATOM 1465 C CA . LEU B 1 12 ? -27.203 49.969 -16.453 1 60.16 12 LEU B CA 1
ATOM 1466 C C . LEU B 1 12 ? -26.109 48.969 -16.75 1 60.16 12 LEU B C 1
ATOM 1468 O O . LEU B 1 12 ? -26.359 47.969 -17.453 1 60.16 12 LEU B O 1
ATOM 1472 N N . CYS B 1 13 ? -24.844 49.406 -16.672 1 59.97 13 CYS B N 1
ATOM 1473 C CA . CYS B 1 13 ? -23.734 48.438 -16.641 1 59.97 13 CYS B CA 1
ATOM 1474 C C . CYS B 1 13 ? -23.969 47.375 -15.562 1 59.97 13 CYS B C 1
ATOM 1476 O O . CYS B 1 13 ? -23.734 47.656 -14.383 1 59.97 13 CYS B O 1
ATOM 1478 N N . ILE B 1 14 ? -24.891 46.438 -15.773 1 60.44 14 ILE B N 1
ATOM 1479 C CA . ILE B 1 14 ? -24.891 45.281 -14.898 1 60.44 14 ILE B CA 1
ATOM 1480 C C . ILE B 1 14 ? -23.484 44.656 -14.891 1 60.44 14 ILE B C 1
ATOM 1482 O O . ILE B 1 14 ? -23.109 43.969 -15.844 1 60.44 14 ILE B O 1
ATOM 1486 N N . CYS B 1 15 ? -22.469 45.219 -14.258 1 58.81 15 CYS B N 1
ATOM 1487 C CA . CYS B 1 15 ? -21.266 44.469 -13.969 1 58.81 15 CYS B CA 1
ATOM 1488 C C . CYS B 1 15 ? -21.594 43.125 -13.32 1 58.81 15 CYS B C 1
ATOM 1490 O O . CYS B 1 15 ? -22.172 43.094 -12.234 1 58.81 15 CYS B O 1
ATOM 1492 N N . PRO B 1 16 ? -21.828 42.125 -14.164 1 58.28 16 PRO B N 1
ATOM 1493 C CA . PRO B 1 16 ? -21.906 40.875 -13.398 1 58.28 16 PRO B CA 1
ATOM 1494 C C . PRO B 1 16 ? -20.828 40.75 -12.328 1 58.28 16 PRO B C 1
ATOM 1496 O O . PRO B 1 16 ? -19.641 40.875 -12.633 1 58.28 16 PRO B O 1
ATOM 1499 N N . LEU B 1 17 ? -21 41.094 -11.117 1 56.69 17 LEU B N 1
ATOM 1500 C CA . LEU B 1 17 ? -20.125 40.656 -10.047 1 56.69 17 LEU B CA 1
ATOM 1501 C C . LEU B 1 17 ? -19.672 39.219 -10.273 1 56.69 17 LEU B C 1
ATOM 1503 O O . LEU B 1 17 ? -20.438 38.281 -9.992 1 56.69 17 LEU B O 1
ATOM 1507 N N . ALA B 1 18 ? -19.031 38.844 -11.367 1 51.25 18 ALA B N 1
ATOM 1508 C CA . ALA B 1 18 ? -18.344 37.562 -11.336 1 51.25 18 ALA B CA 1
ATOM 1509 C C . ALA B 1 18 ? -17.75 37.281 -9.961 1 51.25 18 ALA B C 1
ATOM 1511 O O . ALA B 1 18 ? -16.812 38 -9.539 1 51.25 18 ALA B O 1
ATOM 1512 N N . CYS B 1 19 ? -18.5 36.906 -9.047 1 51.12 19 CYS B N 1
ATOM 1513 C CA . CYS B 1 19 ? -17.891 36.312 -7.855 1 51.12 19 CYS B CA 1
ATOM 1514 C C . CYS B 1 19 ? -16.703 35.438 -8.219 1 51.12 19 CYS B C 1
ATOM 1516 O O . CYS B 1 19 ? -16.859 34.406 -8.891 1 51.12 19 CYS B O 1
ATOM 1518 N N . LEU B 1 20 ? -15.492 35.906 -8.492 1 53.47 20 LEU B N 1
ATOM 1519 C CA . LEU B 1 20 ? -14.312 35.062 -8.5 1 53.47 20 LEU B CA 1
ATOM 1520 C C . LEU B 1 20 ? -14.477 33.906 -7.508 1 53.47 20 LEU B C 1
ATOM 1522 O O . LEU B 1 20 ? -14.672 34.156 -6.312 1 53.47 20 LEU B O 1
ATOM 1526 N N . ALA B 1 21 ? -15.133 32.875 -7.844 1 54.66 21 ALA B N 1
ATOM 1527 C CA . ALA B 1 21 ? -15.273 31.625 -7.094 1 54.66 21 ALA B CA 1
ATOM 1528 C C . ALA B 1 21 ? -13.984 31.281 -6.344 1 54.66 21 ALA B C 1
ATOM 1530 O O . ALA B 1 21 ? -12.969 30.953 -6.957 1 54.66 21 ALA B O 1
ATOM 1531 N N . VAL B 1 22 ? -13.562 32.062 -5.32 1 62.19 22 VAL B N 1
ATOM 1532 C CA . VAL B 1 22 ? -12.438 31.688 -4.469 1 62.19 22 VAL B CA 1
ATOM 1533 C C . VAL B 1 22 ? -12.641 30.266 -3.951 1 62.19 22 VAL B C 1
ATOM 1535 O O . VAL B 1 22 ? -13.742 29.906 -3.521 1 62.19 22 VAL B O 1
ATOM 1538 N N . SER B 1 23 ? -11.93 29.25 -4.406 1 69.19 23 SER B N 1
ATOM 1539 C CA . SER B 1 23 ? -11.992 27.891 -3.883 1 69.19 23 SER B CA 1
ATOM 1540 C C . SER B 1 23 ? -12.195 27.891 -2.371 1 69.19 23 SER B C 1
ATOM 1542 O O . SER B 1 23 ? -11.625 28.719 -1.658 1 69.19 23 SER B O 1
ATOM 1544 N N . PRO B 1 24 ? -13.289 27.141 -1.91 1 85.44 24 PRO B N 1
ATOM 1545 C CA . PRO B 1 24 ? -13.516 27.141 -0.463 1 85.44 24 PRO B CA 1
ATOM 1546 C C . PRO B 1 24 ? -12.281 26.703 0.326 1 85.44 24 PRO B C 1
ATOM 1548 O O . PRO B 1 24 ? -11.484 25.906 -0.165 1 85.44 24 PRO B O 1
ATOM 1551 N N . CYS B 1 25 ? -11.938 27.453 1.269 1 94 25 CYS B N 1
ATOM 1552 C CA . CYS B 1 25 ? -10.867 27.156 2.207 1 94 25 CYS B CA 1
ATOM 1553 C C . CYS B 1 25 ? -11.43 26.656 3.535 1 94 25 CYS B C 1
ATOM 1555 O O . CYS B 1 25 ? -12.297 27.312 4.129 1 94 25 CYS B O 1
ATOM 1557 N N . PRO B 1 26 ? -10.969 25.453 3.922 1 95.81 26 PRO B N 1
ATOM 1558 C CA . PRO B 1 26 ? -11.484 24.984 5.215 1 95.81 26 PRO B CA 1
ATOM 1559 C C . PRO B 1 26 ? -11.242 26 6.336 1 95.81 26 PRO B C 1
ATOM 1561 O O . PRO B 1 26 ? -10.234 26.719 6.324 1 95.81 26 PRO B O 1
ATOM 1564 N N . THR B 1 27 ? -12.148 25.969 7.285 1 93.56 27 THR B N 1
ATOM 1565 C CA . THR B 1 27 ? -12.102 26.938 8.375 1 93.56 27 THR B CA 1
ATOM 1566 C C . THR B 1 27 ? -10.781 26.812 9.141 1 93.56 27 THR B C 1
ATOM 1568 O O . THR B 1 27 ? -10.383 25.703 9.523 1 93.56 27 THR B O 1
ATOM 1571 N N . GLY B 1 28 ? -10.117 27.953 9.383 1 96.31 28 GLY B N 1
ATOM 1572 C CA . GLY B 1 28 ? -8.898 27.984 10.188 1 96.31 28 GLY B CA 1
ATOM 1573 C C . GLY B 1 28 ? -7.641 27.766 9.375 1 96.31 28 GLY B C 1
ATOM 1574 O O . GLY B 1 28 ? -6.535 28.031 9.844 1 96.31 28 GLY B O 1
ATOM 1575 N N . CYS B 1 29 ? -7.812 27.281 8.188 1 97.81 29 CYS B N 1
ATOM 1576 C CA . CYS B 1 29 ? -6.66 26.984 7.336 1 97.81 29 CYS B CA 1
ATOM 1577 C C . CYS B 1 29 ? -6.25 28.219 6.531 1 97.81 29 CYS B C 1
ATOM 1579 O O . CYS B 1 29 ? -7.027 29.156 6.391 1 97.81 29 CYS B O 1
ATOM 1581 N N . CYS B 1 30 ? -5.039 28.281 6.074 1 97.19 30 CYS B N 1
ATOM 1582 C CA . CYS B 1 30 ? -4.523 29.234 5.102 1 97.19 30 CYS B CA 1
ATOM 1583 C C . CYS B 1 30 ? -4.434 28.609 3.715 1 97.19 30 CYS B C 1
ATOM 1585 O O . CYS B 1 30 ? -3.873 27.516 3.553 1 97.19 30 CYS B O 1
ATOM 1587 N N . CYS B 1 31 ? -4.93 29.234 2.725 1 95.75 31 CYS B N 1
ATOM 1588 C CA . CYS B 1 31 ? -5.043 28.578 1.424 1 95.75 31 CYS B CA 1
ATOM 1589 C C . CYS B 1 31 ? -4.547 29.5 0.311 1 95.75 31 CYS B C 1
ATOM 1591 O O . CYS B 1 31 ? -5.297 29.828 -0.611 1 95.75 31 CYS B O 1
ATOM 1593 N N . PRO B 1 32 ? -3.303 29.812 0.336 1 95 32 PRO B N 1
ATOM 1594 C CA . PRO B 1 32 ? -2.762 30.562 -0.801 1 95 32 PRO B CA 1
ATOM 1595 C C . PRO B 1 32 ? -2.568 29.688 -2.041 1 95 32 PRO B C 1
ATOM 1597 O O . PRO B 1 32 ? -1.88 28.656 -1.98 1 95 32 PRO B O 1
ATOM 1600 N N . GLY B 1 33 ? -3.141 30.109 -3.156 1 93.56 33 GLY B N 1
ATOM 1601 C CA . GLY B 1 33 ? -2.988 29.328 -4.379 1 93.56 33 GLY B CA 1
ATOM 1602 C C . GLY B 1 33 ? -3.521 27.906 -4.254 1 93.56 33 GLY B C 1
ATOM 1603 O O . GLY B 1 33 ? -4.688 27.703 -3.91 1 93.56 33 GLY B O 1
ATOM 1604 N N . PHE B 1 34 ? -2.643 26.938 -4.504 1 95.12 34 PHE B N 1
ATOM 1605 C CA . PHE B 1 34 ? -3.023 25.531 -4.484 1 95.12 34 PHE B CA 1
ATOM 1606 C C . PHE B 1 34 ? -2.566 24.859 -3.193 1 95.12 34 PHE B C 1
ATOM 1608 O O . PHE B 1 34 ? -2.559 23.625 -3.094 1 95.12 34 PHE B O 1
ATOM 1615 N N . LEU B 1 35 ? -2.207 25.656 -2.297 1 96.31 35 LEU B N 1
ATOM 1616 C CA . LEU B 1 35 ? -1.784 25.156 -0.998 1 96.31 35 LEU B CA 1
ATOM 1617 C C . LEU B 1 35 ? -2.93 25.203 0.008 1 96.31 35 LEU B C 1
ATOM 1619 O O . LEU B 1 35 ? -3.723 26.156 0 1 96.31 35 LEU B O 1
ATOM 1623 N N . VAL B 1 36 ? -3.039 24.25 0.839 1 97.25 36 VAL B N 1
ATOM 1624 C CA . VAL B 1 36 ? -3.924 24.234 2 1 97.25 36 VAL B CA 1
ATOM 1625 C C . VAL B 1 36 ? -3.121 23.922 3.26 1 97.25 36 VAL B C 1
ATOM 1627 O O . VAL B 1 36 ? -2.662 22.797 3.445 1 97.25 36 VAL B O 1
ATOM 1630 N N . LEU B 1 37 ? -2.963 24.922 4.043 1 97.94 37 LEU B N 1
ATOM 1631 C CA . LEU B 1 37 ? -2.127 24.828 5.234 1 97.94 37 LEU B CA 1
ATOM 1632 C C . LEU B 1 37 ? -2.979 24.828 6.5 1 97.94 37 LEU B C 1
ATOM 1634 O O . LEU B 1 37 ? -3.449 25.891 6.93 1 97.94 37 LEU B O 1
ATOM 1638 N N . CYS B 1 38 ? -3.268 23.672 7.055 1 98.31 38 CYS B N 1
ATOM 1639 C CA . CYS B 1 38 ? -4.059 23.484 8.266 1 98.31 38 CYS B CA 1
ATOM 1640 C C . CYS B 1 38 ? -3.191 23 9.414 1 98.31 38 CYS B C 1
ATOM 1642 O O . CYS B 1 38 ? -3.461 21.953 10 1 98.31 38 CYS B O 1
ATOM 1644 N N . GLU B 1 39 ? -2.219 23.719 9.805 1 98 39 GLU B N 1
ATOM 1645 C CA . GLU B 1 39 ? -1.252 23.312 10.82 1 98 39 GLU B CA 1
ATOM 1646 C C . GLU B 1 39 ? -1.622 23.875 12.188 1 98 39 GLU B C 1
ATOM 1648 O O . GLU B 1 39 ? -2.098 25 12.297 1 98 39 GLU B O 1
ATOM 1653 N N . SER B 1 40 ? -1.408 23.109 13.258 1 98.44 40 SER B N 1
ATOM 1654 C CA . SER B 1 40 ? -1.519 23.562 14.641 1 98.44 40 SER B CA 1
ATOM 1655 C C . SER B 1 40 ? -2.91 24.109 14.938 1 98.44 40 SER B C 1
ATOM 1657 O O . SER B 1 40 ? -3.049 25.172 15.547 1 98.44 40 SER B O 1
ATOM 1659 N N . LEU B 1 41 ? -3.908 23.391 14.5 1 98.25 41 LEU B N 1
ATOM 1660 C CA . LEU B 1 41 ? -5.285 23.828 14.703 1 98.25 41 LEU B CA 1
ATOM 1661 C C . LEU B 1 41 ? -6.008 22.906 15.688 1 98.25 41 LEU B C 1
ATOM 1663 O O . LEU B 1 41 ? -7.191 23.109 15.977 1 98.25 41 LEU B O 1
ATOM 1667 N N . GLY B 1 42 ? -5.312 21.891 16.141 1 98.44 42 GLY B N 1
ATOM 1668 C CA . GLY B 1 42 ? -5.938 20.953 17.062 1 98.44 42 GLY B CA 1
ATOM 1669 C C . GLY B 1 42 ? -6.91 20.016 16.391 1 98.44 42 GLY B C 1
ATOM 1670 O O . GLY B 1 42 ? -7.844 19.516 17.016 1 98.44 42 GLY B O 1
ATOM 1671 N N . LEU B 1 43 ? -6.668 19.766 15.102 1 98.25 43 LEU B N 1
ATOM 1672 C CA . LEU B 1 43 ? -7.574 18.922 14.328 1 98.25 43 LEU B CA 1
ATOM 1673 C C . LEU B 1 43 ? -7.492 17.469 14.789 1 98.25 43 LEU B C 1
ATOM 1675 O O . LEU B 1 43 ? -6.398 16.938 15.023 1 98.25 43 LEU B O 1
ATOM 1679 N N . ARG B 1 44 ? -8.664 16.812 14.922 1 98.25 44 ARG B N 1
ATOM 1680 C CA . ARG B 1 44 ? -8.727 15.406 15.305 1 98.25 44 ARG B CA 1
ATOM 1681 C C . ARG B 1 44 ? -9.156 14.539 14.125 1 98.25 44 ARG B C 1
ATOM 1683 O O . ARG B 1 44 ? -9.156 13.312 14.219 1 98.25 44 ARG B O 1
ATOM 1690 N N . SER B 1 45 ? -9.547 15.211 13.078 1 97 45 SER B N 1
ATOM 1691 C CA . SER B 1 45 ? -9.922 14.586 11.82 1 97 45 SER B CA 1
ATOM 1692 C C . SER B 1 45 ? -9.523 15.453 10.625 1 97 45 SER B C 1
ATOM 1694 O O . SER B 1 45 ? -9.148 16.609 10.797 1 97 45 SER B O 1
ATOM 1696 N N . LEU B 1 46 ? -9.5 14.828 9.469 1 96.62 46 LEU B N 1
ATOM 1697 C CA . LEU B 1 46 ? -9.188 15.594 8.266 1 96.62 46 LEU B CA 1
ATOM 1698 C C . LEU B 1 46 ? -10.188 16.719 8.07 1 96.62 46 LEU B C 1
ATOM 1700 O O . LEU B 1 46 ? -11.375 16.578 8.367 1 96.62 46 LEU B O 1
ATOM 1704 N N . PRO B 1 47 ? -9.625 17.891 7.641 1 95.12 47 PRO B N 1
ATOM 1705 C CA . PRO B 1 47 ? -10.562 18.984 7.355 1 95.12 47 PRO B CA 1
ATOM 1706 C C . PRO B 1 47 ? -11.586 18.625 6.285 1 95.12 47 PRO B C 1
ATOM 1708 O O . PRO B 1 47 ? -11.266 17.875 5.348 1 95.12 47 PRO B O 1
ATOM 1711 N N . ARG B 1 48 ? -12.703 19.266 6.531 1 88.56 48 ARG B N 1
ATOM 1712 C CA . ARG B 1 48 ? -13.758 19.031 5.555 1 88.56 48 ARG B CA 1
ATOM 1713 C C . ARG B 1 48 ? -13.602 19.953 4.348 1 88.56 48 ARG B C 1
ATOM 1715 O O . ARG B 1 48 ? -13.109 21.078 4.473 1 88.56 48 ARG B O 1
ATOM 1722 N N . SER B 1 49 ? -13.766 19.531 3.162 1 88.12 49 SER B N 1
ATOM 1723 C CA . SER B 1 49 ? -13.898 20.312 1.932 1 88.12 49 SER B CA 1
ATOM 1724 C C . SER B 1 49 ? -12.547 20.781 1.424 1 88.12 49 SER B C 1
ATOM 1726 O O . SER B 1 49 ? -12.383 21.953 1.07 1 88.12 49 SER B O 1
ATOM 1728 N N . VAL B 1 50 ? -11.562 20.094 1.593 1 95.19 50 VAL B N 1
ATOM 1729 C CA . VAL B 1 50 ? -10.305 20.406 0.917 1 95.19 50 VAL B CA 1
ATOM 1730 C C . VAL B 1 50 ? -10.539 20.531 -0.586 1 95.19 50 VAL B C 1
ATOM 1732 O O . VAL B 1 50 ? -11.094 19.609 -1.21 1 95.19 50 VAL B O 1
ATOM 1735 N N . PRO B 1 51 ? -10.164 21.641 -1.086 1 94.75 51 PRO B N 1
ATOM 1736 C CA . PRO B 1 51 ? -10.422 21.812 -2.518 1 94.75 51 PRO B CA 1
ATOM 1737 C C . PRO B 1 51 ? -9.773 20.734 -3.371 1 94.75 51 PRO B C 1
ATOM 1739 O O . PRO B 1 51 ? -8.656 20.297 -3.076 1 94.75 51 PRO B O 1
ATOM 1742 N N . LEU B 1 52 ? -10.391 20.375 -4.469 1 93.62 52 LEU B N 1
ATOM 1743 C CA . LEU B 1 52 ? -9.891 19.344 -5.379 1 93.62 52 LEU B CA 1
ATOM 1744 C C . LEU B 1 52 ? -8.625 19.812 -6.082 1 93.62 52 LEU B C 1
ATOM 1746 O O . LEU B 1 52 ? -7.832 18.984 -6.555 1 93.62 52 LEU B O 1
ATOM 1750 N N . SER B 1 53 ? -8.414 21.125 -6.137 1 93.06 53 SER B N 1
ATOM 1751 C CA . SER B 1 53 ? -7.273 21.703 -6.852 1 93.06 53 SER B CA 1
ATOM 1752 C C . SER B 1 53 ? -6.023 21.703 -5.98 1 93.06 53 SER B C 1
ATOM 1754 O O . SER B 1 53 ? -4.941 22.078 -6.438 1 93.06 53 SER B O 1
ATOM 1756 N N . THR B 1 54 ? -6.195 21.219 -4.762 1 95 54 THR B N 1
ATOM 1757 C CA . THR B 1 54 ? -5.09 21.281 -3.816 1 95 54 THR B CA 1
ATOM 1758 C C . THR B 1 54 ? -3.93 20.406 -4.273 1 95 54 THR B C 1
ATOM 1760 O O . THR B 1 54 ? -4.133 19.234 -4.633 1 95 54 THR B O 1
ATOM 1763 N N . SER B 1 55 ? -2.697 20.984 -4.289 1 94.62 55 SER B N 1
ATOM 1764 C CA . SER B 1 55 ? -1.498 20.234 -4.656 1 94.62 55 SER B CA 1
ATOM 1765 C C . SER B 1 55 ? -0.674 19.875 -3.424 1 94.62 55 SER B C 1
ATOM 1767 O O . SER B 1 55 ? -0.004 18.828 -3.4 1 94.62 55 SER B O 1
ATOM 1769 N N . GLU B 1 56 ? -0.711 20.75 -2.51 1 95.88 56 GLU B N 1
ATOM 1770 C CA . GLU B 1 56 ? 0.046 20.562 -1.277 1 95.88 56 GLU B CA 1
ATOM 1771 C C . GLU B 1 56 ? -0.831 20.781 -0.049 1 95.88 56 GLU B C 1
ATOM 1773 O O . GLU B 1 56 ? -1.508 21.812 0.057 1 95.88 56 GLU B O 1
ATOM 1778 N N . LEU B 1 57 ? -0.85 19.828 0.833 1 96.25 57 LEU B N 1
ATOM 1779 C CA . LEU B 1 57 ? -1.662 19.875 2.043 1 96.25 57 LEU B CA 1
ATOM 1780 C C . LEU B 1 57 ? -0.798 19.672 3.285 1 96.25 57 LEU B C 1
ATOM 1782 O O . LEU B 1 57 ? -0.016 18.734 3.361 1 96.25 57 LEU B O 1
ATOM 1786 N N . SER B 1 58 ? -0.897 20.625 4.195 1 97 58 SER B N 1
ATOM 1787 C CA . SER B 1 58 ? -0.185 20.469 5.457 1 97 58 SER B CA 1
ATOM 1788 C C . SER B 1 58 ? -1.155 20.297 6.621 1 97 58 SER B C 1
ATOM 1790 O O . SER B 1 58 ? -2.021 21.141 6.844 1 97 58 SER B O 1
ATOM 1792 N N . LEU B 1 59 ? -1.063 19.203 7.273 1 97.12 59 LEU B N 1
ATOM 1793 C CA . LEU B 1 59 ? -1.875 18.906 8.445 1 97.12 59 LEU B CA 1
ATOM 1794 C C . LEU B 1 59 ? -0.993 18.625 9.664 1 97.12 59 LEU B C 1
ATOM 1796 O O . LEU B 1 59 ? -1.401 17.922 10.586 1 97.12 59 LEU B O 1
ATOM 1800 N N . SER B 1 60 ? 0.219 19.156 9.633 1 97 60 SER B N 1
ATOM 1801 C CA . SER B 1 60 ? 1.194 18.891 10.688 1 97 60 SER B CA 1
ATOM 1802 C C . SER B 1 60 ? 0.787 19.547 12 1 97 60 SER B C 1
ATOM 1804 O O . SER B 1 60 ? 0.07 20.547 12.008 1 97 60 SER B O 1
ATOM 1806 N N . HIS B 1 61 ? 1.232 18.953 13.086 1 98.12 61 HIS B N 1
ATOM 1807 C CA . HIS B 1 61 ? 1.066 19.516 14.422 1 98.12 61 HIS B CA 1
ATOM 1808 C C . HIS B 1 61 ? -0.41 19.641 14.781 1 98.12 61 HIS B C 1
ATOM 1810 O O . HIS B 1 61 ? -0.85 20.719 15.219 1 98.12 61 HIS B O 1
ATOM 1816 N N . ASN B 1 62 ? -1.146 18.594 14.586 1 98.62 62 ASN B N 1
ATOM 1817 C CA . ASN B 1 62 ? -2.531 18.484 15.031 1 98.62 62 ASN B CA 1
ATOM 1818 C C . ASN B 1 62 ? -2.727 17.281 15.953 1 98.62 62 ASN B C 1
ATOM 1820 O O . ASN B 1 62 ? -1.795 16.859 16.641 1 98.62 62 ASN B O 1
ATOM 1824 N N . LEU B 1 63 ? -3.986 16.828 16.078 1 98.81 63 LEU B N 1
ATOM 1825 C CA . LEU B 1 63 ? -4.293 15.719 16.984 1 98.81 63 LEU B CA 1
ATOM 1826 C C . LEU B 1 63 ? -4.871 14.531 16.219 1 98.81 63 LEU B C 1
ATOM 1828 O O . LEU B 1 63 ? -5.75 13.828 16.719 1 98.81 63 LEU B O 1
ATOM 1832 N N . LEU B 1 64 ? -4.391 14.445 14.945 1 98.31 64 LEU B N 1
ATOM 1833 C CA . LEU B 1 64 ? -4.875 13.336 14.133 1 98.31 64 LEU B CA 1
ATOM 1834 C C . LEU B 1 64 ? -4.383 12 14.68 1 98.31 64 LEU B C 1
ATOM 1836 O O . LEU B 1 64 ? -3.189 11.836 14.945 1 98.31 64 LEU B O 1
ATOM 1840 N N . ALA B 1 65 ? -5.305 11.039 14.859 1 98.62 65 A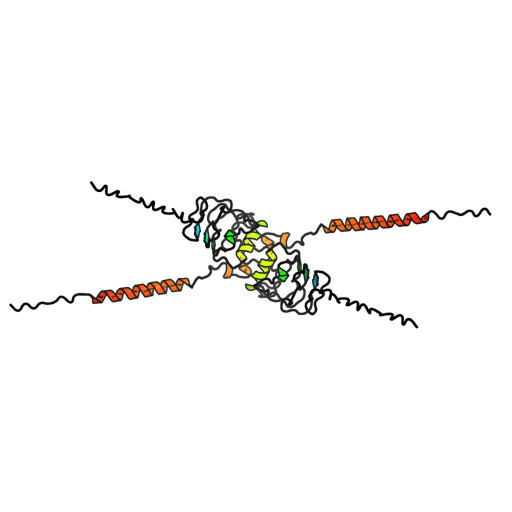LA B N 1
ATOM 1841 C CA . ALA B 1 65 ? -4.945 9.742 15.43 1 98.62 65 ALA B CA 1
ATOM 1842 C C . ALA B 1 65 ? -5.234 8.617 14.445 1 98.62 65 ALA B C 1
ATOM 1844 O O . ALA B 1 65 ? -4.625 7.547 14.516 1 98.62 65 ALA B O 1
ATOM 1845 N N . ARG B 1 66 ? -6.133 8.836 13.523 1 97.75 66 ARG B N 1
ATOM 1846 C CA . ARG B 1 66 ? -6.586 7.828 12.57 1 97.75 66 ARG B CA 1
ATOM 1847 C C . ARG B 1 66 ? -6.723 8.422 11.172 1 97.75 66 ARG B C 1
ATOM 1849 O O . ARG B 1 66 ? -6.848 9.641 11.016 1 97.75 66 ARG B O 1
ATOM 1856 N N . PHE B 1 67 ? -6.555 7.574 10.203 1 96 67 PHE B N 1
ATOM 1857 C CA . PHE B 1 67 ? -6.75 7.914 8.797 1 96 67 PHE B CA 1
ATOM 1858 C C . PHE B 1 67 ? -7.977 7.211 8.234 1 96 67 PHE B C 1
ATOM 1860 O O . PHE B 1 67 ? -8.258 6.062 8.586 1 96 67 PHE B O 1
ATOM 1867 N N . PRO B 1 68 ? -8.609 7.898 7.414 1 94.12 68 PRO B N 1
ATOM 1868 C CA . PRO B 1 68 ? -9.828 7.285 6.891 1 94.12 68 PRO B CA 1
ATOM 1869 C C . PRO B 1 68 ? -9.547 6.051 6.031 1 94.12 68 PRO B C 1
ATOM 1871 O O . PRO B 1 68 ? -8.508 5.98 5.367 1 94.12 68 PRO B O 1
ATOM 1874 N N . ARG B 1 69 ? -10.469 5.078 5.984 1 90.88 69 ARG B N 1
ATOM 1875 C CA . ARG B 1 69 ? -10.367 3.85 5.199 1 90.88 69 ARG B CA 1
ATOM 1876 C C . ARG B 1 69 ? -10.469 4.141 3.707 1 90.88 69 ARG B C 1
ATOM 1878 O O . ARG B 1 69 ? -9.812 3.486 2.895 1 90.88 69 ARG B O 1
ATOM 1885 N N . GLY B 1 70 ? -11.32 5.117 3.402 1 87.56 70 GLY B N 1
ATOM 1886 C CA . GLY B 1 70 ? -11.461 5.574 2.027 1 87.56 70 GLY B CA 1
ATOM 1887 C C . GLY B 1 70 ? -10.789 6.91 1.774 1 87.56 70 GLY B C 1
ATOM 1888 O O . GLY B 1 70 ? -11.125 7.91 2.408 1 87.56 70 GLY B O 1
ATOM 1889 N N . LEU B 1 71 ? -9.758 6.801 0.931 1 87.44 71 LEU B N 1
ATOM 1890 C CA . LEU B 1 71 ? -9.031 8.023 0.595 1 87.44 71 LEU B CA 1
ATOM 1891 C C . LEU B 1 71 ? -9.969 9.062 -0.012 1 87.44 71 LEU B C 1
ATOM 1893 O O . LEU B 1 71 ? -10.586 8.812 -1.051 1 87.44 71 LEU B O 1
ATOM 1897 N N . PRO B 1 72 ? -10.117 10.195 0.636 1 91.31 72 PRO B N 1
ATOM 1898 C CA . PRO B 1 72 ? -10.938 11.242 0.036 1 91.31 72 PRO B CA 1
ATOM 1899 C C . PRO B 1 72 ? -10.445 11.664 -1.347 1 91.31 72 PRO B C 1
ATOM 1901 O O . PRO B 1 72 ? -9.242 11.695 -1.593 1 91.31 72 PRO B O 1
ATOM 1904 N N . PRO B 1 73 ? -11.352 12.047 -2.146 1 91.56 73 PRO B N 1
ATOM 1905 C CA . PRO B 1 73 ? -10.984 12.43 -3.512 1 91.56 73 PRO B CA 1
ATOM 1906 C C . PRO B 1 73 ? -9.977 13.578 -3.549 1 91.56 73 PRO B C 1
ATOM 1908 O O . PRO B 1 73 ? -9.094 13.602 -4.406 1 91.56 73 PRO B O 1
ATOM 1911 N N . SER B 1 74 ? -10.125 14.484 -2.637 1 90.38 74 SER B N 1
ATOM 1912 C CA . SER B 1 74 ? -9.242 15.648 -2.637 1 90.38 74 SER B CA 1
ATOM 1913 C C . SER B 1 74 ? -7.801 15.25 -2.361 1 90.38 74 SER B C 1
ATOM 1915 O O . SER B 1 74 ? -6.871 15.984 -2.697 1 90.38 74 SER B O 1
ATOM 1917 N N . LEU B 1 75 ? -7.641 14.07 -1.807 1 91.88 75 LEU B N 1
ATOM 1918 C CA . LEU B 1 75 ? -6.301 13.641 -1.434 1 91.88 75 LEU B CA 1
ATOM 1919 C C . LEU B 1 75 ? -5.656 12.828 -2.555 1 91.88 75 LEU B C 1
ATOM 1921 O O . LEU B 1 75 ? -4.441 12.617 -2.557 1 91.88 75 LEU B O 1
ATOM 1925 N N . GLU B 1 76 ? -6.426 12.445 -3.48 1 90.19 76 GLU B N 1
ATOM 1926 C CA . GLU B 1 76 ? -5.938 11.578 -4.551 1 90.19 76 GLU B CA 1
ATOM 1927 C C . GLU B 1 76 ? -4.977 12.328 -5.469 1 90.19 76 GLU B C 1
ATOM 1929 O O . GLU B 1 76 ? -4.074 11.719 -6.059 1 90.19 76 GLU B O 1
ATOM 1934 N N . SER B 1 77 ? -5.129 13.617 -5.574 1 88.62 77 SER B N 1
ATOM 1935 C CA . SER B 1 77 ? -4.359 14.367 -6.559 1 88.62 77 SER B CA 1
ATOM 1936 C C . SER B 1 77 ? -3.184 15.086 -5.906 1 88.62 77 SER B C 1
ATOM 1938 O O . SER B 1 77 ? -2.428 15.789 -6.582 1 88.62 77 SER B O 1
ATOM 1940 N N . LEU B 1 78 ? -3.057 14.883 -4.656 1 94 78 LEU B N 1
ATOM 1941 C CA . LEU B 1 78 ? -2.021 15.609 -3.926 1 94 78 LEU B CA 1
ATOM 1942 C C . LEU B 1 78 ? -0.633 15.211 -4.414 1 94 78 LEU B C 1
ATOM 1944 O O . LEU B 1 78 ? -0.38 14.039 -4.695 1 94 78 LEU B O 1
ATOM 1948 N N . GLN B 1 79 ? 0.219 16.219 -4.41 1 92.88 79 GLN B N 1
ATOM 1949 C CA . GLN B 1 79 ? 1.62 15.984 -4.75 1 92.88 79 GLN B CA 1
ATOM 1950 C C . GLN B 1 79 ? 2.482 15.906 -3.494 1 92.88 79 GLN B C 1
ATOM 1952 O O . GLN B 1 79 ? 3.574 15.336 -3.521 1 92.88 79 GLN B O 1
ATOM 1957 N N . SER B 1 80 ? 1.942 16.578 -2.514 1 93.38 80 SER B N 1
ATOM 1958 C CA . SER B 1 80 ? 2.652 16.578 -1.239 1 93.38 80 SER B CA 1
ATOM 1959 C C . SER B 1 80 ? 1.686 16.703 -0.068 1 93.38 80 SER B C 1
ATOM 1961 O O . SER B 1 80 ? 0.67 17.406 -0.173 1 93.38 80 SER B O 1
ATOM 1963 N N . VAL B 1 81 ? 2.074 15.984 1.021 1 94.94 81 VAL B N 1
ATOM 1964 C CA . VAL B 1 81 ? 1.273 16.094 2.236 1 94.94 81 VAL B CA 1
ATOM 1965 C C . VAL B 1 81 ? 2.182 16.031 3.461 1 94.94 81 VAL B C 1
ATOM 1967 O O . VAL B 1 81 ? 3.143 15.258 3.488 1 94.94 81 VAL B O 1
ATOM 1970 N N . ASP B 1 82 ? 1.906 16.906 4.359 1 95.75 82 ASP B N 1
ATOM 1971 C CA . ASP B 1 82 ? 2.607 16.859 5.641 1 95.75 82 ASP B CA 1
ATOM 1972 C C . ASP B 1 82 ? 1.681 16.375 6.758 1 95.75 82 ASP B C 1
ATOM 1974 O O . ASP B 1 82 ? 0.757 17.094 7.148 1 95.75 82 ASP B O 1
ATOM 1978 N N . LEU B 1 83 ? 1.915 15.227 7.273 1 96.38 83 LEU B N 1
ATOM 1979 C CA . LEU B 1 83 ? 1.102 14.602 8.312 1 96.38 83 LEU B CA 1
ATOM 1980 C C . LEU B 1 83 ? 1.903 14.422 9.602 1 96.38 83 LEU B C 1
ATOM 1982 O O . LEU B 1 83 ? 1.507 13.664 10.484 1 96.38 83 LEU B O 1
ATOM 1986 N N . THR B 1 84 ? 3.014 15.125 9.742 1 96.38 84 THR B N 1
ATOM 1987 C CA . THR B 1 84 ? 3.934 14.914 10.852 1 96.38 84 THR B CA 1
ATOM 1988 C C . THR B 1 84 ? 3.398 15.562 12.125 1 96.38 84 THR B C 1
ATOM 1990 O O . THR B 1 84 ? 2.516 16.422 12.07 1 96.38 84 THR B O 1
ATOM 1993 N N . ASN B 1 85 ? 3.896 15.055 13.195 1 97.12 85 ASN B N 1
ATOM 1994 C CA . ASN B 1 85 ? 3.604 15.625 14.508 1 97.12 85 ASN B CA 1
ATOM 1995 C C . ASN B 1 85 ? 2.113 15.555 14.828 1 97.12 85 ASN B C 1
ATOM 1997 O O . ASN B 1 85 ? 1.508 16.562 15.211 1 97.12 85 ASN B O 1
ATOM 2001 N N . ASN B 1 86 ? 1.57 14.422 14.68 1 98.31 86 ASN B N 1
ATOM 2002 C CA . ASN B 1 86 ? 0.221 14.047 15.086 1 98.31 86 ASN B CA 1
ATOM 2003 C C . ASN B 1 86 ? 0.236 12.859 16.047 1 98.31 86 ASN B C 1
ATOM 2005 O O . ASN B 1 86 ? 1.3 12.438 16.5 1 98.31 86 ASN B O 1
ATOM 2009 N N . LEU B 1 87 ? -0.947 12.367 16.469 1 98.69 87 LEU B N 1
ATOM 2010 C CA . LEU B 1 87 ? -1.073 11.312 17.469 1 98.69 87 LEU B CA 1
ATOM 2011 C C . LEU B 1 87 ? -1.473 9.992 16.828 1 98.69 87 LEU B C 1
ATOM 2013 O O . LEU B 1 87 ? -2.416 9.336 17.266 1 98.69 87 LEU B O 1
ATOM 2017 N N . TRP B 1 88 ? -0.734 9.594 15.883 1 98.69 88 TRP B N 1
ATOM 2018 C CA . TRP B 1 88 ? -1.098 8.453 15.047 1 98.69 88 TRP B CA 1
ATOM 2019 C C . TRP B 1 88 ? -1.11 7.164 15.859 1 98.69 88 TRP B C 1
ATOM 2021 O O . TRP B 1 88 ? -0.124 6.828 16.516 1 98.69 88 TRP B O 1
ATOM 2031 N N . VAL B 1 89 ? -2.215 6.496 15.773 1 98.81 89 VAL B N 1
ATOM 2032 C CA . VAL B 1 89 ? -2.365 5.156 16.328 1 98.81 89 VAL B CA 1
ATOM 2033 C C . VAL B 1 89 ? -2.023 4.113 15.273 1 98.81 89 VAL B C 1
ATOM 2035 O O . VAL B 1 89 ? -2.701 4.02 14.242 1 98.81 89 VAL B O 1
ATOM 2038 N N . CYS B 1 90 ? -0.968 3.391 15.555 1 98.44 90 CYS B N 1
ATOM 2039 C CA . CYS B 1 90 ? -0.439 2.479 14.547 1 98.44 90 CYS B CA 1
ATOM 2040 C C . CYS B 1 90 ? -0.898 1.049 14.805 1 98.44 90 CYS B C 1
ATOM 2042 O O . CYS B 1 90 ? -0.08 0.17 15.086 1 98.44 90 CYS B O 1
ATOM 2044 N N . GLU B 1 91 ? -2.154 0.886 14.633 1 97.88 91 GLU B N 1
ATOM 2045 C CA . GLU B 1 91 ? -2.824 -0.411 14.594 1 97.88 91 GLU B CA 1
ATOM 2046 C C . GLU B 1 91 ? -3.363 -0.718 13.203 1 97.88 91 GLU B C 1
ATOM 2048 O O . GLU B 1 91 ? -3.066 -0.002 12.242 1 97.88 91 GLU B O 1
ATOM 2053 N N . CYS B 1 92 ? -4.121 -1.73 13.078 1 95.94 92 CYS B N 1
ATOM 2054 C CA . CYS B 1 92 ? -4.43 -2.24 11.75 1 95.94 92 CYS B CA 1
ATOM 2055 C C . CYS B 1 92 ? -5.031 -1.149 10.867 1 95.94 92 CYS B C 1
ATOM 2057 O O . CYS B 1 92 ? -4.785 -1.111 9.664 1 95.94 92 CYS B O 1
ATOM 2059 N N . ASP B 1 93 ? -5.707 -0.265 11.367 1 95.62 93 ASP B N 1
ATOM 2060 C CA . ASP B 1 93 ? -6.414 0.756 10.609 1 95.62 93 ASP B CA 1
ATOM 2061 C C . ASP B 1 93 ? -5.438 1.714 9.93 1 95.62 93 ASP B C 1
ATOM 2063 O O . ASP B 1 93 ? -5.781 2.365 8.938 1 95.62 93 ASP B O 1
ATOM 2067 N N . ILE B 1 94 ? -4.211 1.829 10.422 1 97.19 94 ILE B N 1
ATOM 2068 C CA . ILE B 1 94 ? -3.256 2.787 9.875 1 97.19 94 ILE B CA 1
ATOM 2069 C C . ILE B 1 94 ? -2.75 2.299 8.523 1 97.19 94 ILE B C 1
ATOM 2071 O O . ILE B 1 94 ? -2.113 3.051 7.781 1 97.19 94 ILE B O 1
ATOM 2075 N N . LEU B 1 95 ? -3.062 1.049 8.188 1 95.69 95 LEU B N 1
ATOM 2076 C CA . LEU B 1 95 ? -2.551 0.458 6.957 1 95.69 95 LEU B CA 1
ATOM 2077 C C . LEU B 1 95 ? -3.164 1.133 5.734 1 95.69 95 LEU B C 1
ATOM 2079 O O . LEU B 1 95 ? -2.584 1.101 4.645 1 95.69 95 LEU B O 1
ATOM 2083 N N . TYR B 1 96 ? -4.289 1.825 5.879 1 95.12 96 TYR B N 1
ATOM 2084 C CA . TYR B 1 96 ? -4.844 2.623 4.793 1 95.12 96 TYR B CA 1
ATOM 2085 C C . TYR B 1 96 ? -3.922 3.785 4.441 1 95.12 96 TYR B C 1
ATOM 2087 O O . TYR B 1 96 ? -3.67 4.055 3.266 1 95.12 96 TYR B O 1
ATOM 2095 N N . LEU B 1 97 ? -3.473 4.43 5.5 1 95.56 97 LEU B N 1
ATOM 2096 C CA . LEU B 1 97 ? -2.5 5.5 5.301 1 95.56 97 LEU B CA 1
ATOM 2097 C C . LEU B 1 97 ? -1.191 4.945 4.746 1 95.56 97 LEU B C 1
ATOM 2099 O O . LEU B 1 97 ? -0.625 5.508 3.805 1 95.56 97 LEU B O 1
ATOM 2103 N N . TYR B 1 98 ? -0.783 3.855 5.328 1 95.31 98 TYR B N 1
ATOM 2104 C CA . TYR B 1 98 ? 0.443 3.174 4.926 1 95.31 98 TYR B CA 1
ATOM 2105 C C . TYR B 1 98 ? 0.446 2.895 3.426 1 95.31 98 TYR B C 1
ATOM 2107 O O . TYR B 1 98 ? 1.384 3.273 2.721 1 95.31 98 TYR B O 1
ATOM 2115 N N . ARG B 1 99 ? -0.608 2.387 2.967 1 93.75 99 ARG B N 1
ATOM 2116 C CA . ARG B 1 99 ? -0.784 2.061 1.555 1 93.75 99 ARG B CA 1
ATOM 2117 C C . ARG B 1 99 ? -0.764 3.322 0.696 1 93.75 99 ARG B C 1
ATOM 2119 O O . ARG B 1 99 ? -0.145 3.344 -0.37 1 93.75 99 ARG B O 1
ATOM 2126 N N . TRP B 1 100 ? -1.418 4.273 1.146 1 94.38 100 TRP B N 1
ATOM 2127 C CA . TRP B 1 100 ? -1.471 5.527 0.401 1 94.38 100 TRP B CA 1
ATOM 2128 C C . TRP B 1 100 ? -0.079 6.133 0.253 1 94.38 100 TRP B C 1
ATOM 2130 O O . TRP B 1 100 ? 0.274 6.641 -0.813 1 94.38 100 TRP B O 1
ATOM 2140 N N . LEU B 1 101 ? 0.74 6.074 1.251 1 92.81 101 LEU B N 1
ATOM 2141 C CA . LEU B 1 101 ? 2.084 6.641 1.23 1 92.81 101 LEU B CA 1
ATOM 2142 C C . LEU B 1 101 ? 2.965 5.914 0.218 1 92.81 101 LEU B C 1
ATOM 2144 O O . LEU B 1 101 ? 3.902 6.5 -0.328 1 92.81 101 LEU B O 1
ATOM 2148 N N . LEU B 1 102 ? 2.576 4.738 -0.075 1 92.19 102 LEU B N 1
ATOM 2149 C CA . LEU B 1 102 ? 3.377 3.918 -0.976 1 92.19 102 LEU B CA 1
ATOM 2150 C C . LEU B 1 102 ? 2.973 4.148 -2.428 1 92.19 102 LEU B C 1
ATOM 2152 O O . LEU B 1 102 ? 3.525 3.527 -3.338 1 92.19 102 LEU B O 1
ATOM 2156 N N . SER B 1 103 ? 2.096 5.059 -2.621 1 88.25 103 SER B N 1
ATOM 2157 C CA . SER B 1 103 ? 1.583 5.273 -3.971 1 88.25 103 SER B CA 1
ATOM 2158 C C . SER B 1 103 ? 2.664 5.832 -4.891 1 88.25 103 SER B C 1
ATOM 2160 O O . SER B 1 103 ? 2.537 5.77 -6.113 1 88.25 103 SER B O 1
ATOM 2162 N N . GLY B 1 104 ? 3.746 6.402 -4.328 1 83.75 104 GLY B N 1
ATOM 2163 C CA . GLY B 1 104 ? 4.812 6.984 -5.125 1 83.75 104 GLY B CA 1
ATOM 2164 C C . GLY B 1 104 ? 4.496 8.383 -5.617 1 83.75 104 GLY B C 1
ATOM 2165 O O . GLY B 1 104 ? 5.328 9.023 -6.262 1 83.75 104 GLY B O 1
ATOM 2166 N N . ARG B 1 105 ? 3.385 8.828 -5.332 1 84.12 105 ARG B N 1
ATOM 2167 C CA . ARG B 1 105 ? 2.961 10.133 -5.844 1 84.12 105 ARG B CA 1
ATOM 2168 C C . ARG B 1 105 ? 3.324 11.25 -4.871 1 84.12 105 ARG B C 1
ATOM 2170 O O . ARG B 1 105 ? 3.416 12.414 -5.258 1 84.12 105 ARG B O 1
ATOM 2177 N N . LEU B 1 106 ? 3.496 10.859 -3.615 1 88.5 106 LEU B N 1
ATOM 2178 C CA . LEU B 1 106 ? 3.691 11.859 -2.568 1 88.5 106 LEU B CA 1
ATOM 2179 C C . LEU B 1 106 ? 5.176 12.102 -2.318 1 88.5 106 LEU B C 1
ATOM 2181 O O . LEU B 1 106 ? 5.961 11.148 -2.25 1 88.5 106 LEU B O 1
ATOM 2185 N N . LYS B 1 107 ? 5.676 13.328 -2.209 1 81.19 107 LYS B N 1
ATOM 2186 C CA . LYS B 1 107 ? 7.062 13.711 -1.968 1 81.19 107 LYS B CA 1
ATOM 2187 C C . LYS B 1 107 ? 7.391 13.68 -0.477 1 81.19 107 LYS B C 1
ATOM 2189 O O . LYS B 1 107 ? 8.492 13.281 -0.086 1 81.19 107 LYS B O 1
ATOM 2194 N N . MET B 1 108 ? 6.68 14.25 0.458 1 62.41 108 MET B N 1
ATOM 2195 C CA . MET B 1 108 ? 7.082 14.508 1.839 1 62.41 108 MET B CA 1
ATOM 2196 C C . MET B 1 108 ? 6.281 13.641 2.809 1 62.41 108 MET B C 1
ATOM 2198 O O . MET B 1 108 ? 6.301 13.875 4.016 1 62.41 108 MET B O 1
ATOM 2202 N N . ALA B 1 109 ? 5.977 12.391 2.506 1 60.97 109 ALA B N 1
ATOM 2203 C CA . ALA B 1 109 ? 5.086 11.641 3.391 1 60.97 109 ALA B CA 1
ATOM 2204 C C . ALA B 1 109 ? 5.852 10.578 4.168 1 60.97 109 ALA B C 1
ATOM 2206 O O . ALA B 1 109 ? 5.281 9.555 4.562 1 60.97 109 ALA B O 1
ATOM 2207 N N . THR B 1 110 ? 7.16 10.992 4.75 1 71.69 110 THR B N 1
ATOM 2208 C CA . THR B 1 110 ? 7.949 9.828 5.141 1 71.69 110 THR B CA 1
ATOM 2209 C C . THR B 1 110 ? 8.242 9.852 6.637 1 71.69 110 THR B C 1
ATOM 2211 O O . THR B 1 110 ? 8.539 8.812 7.234 1 71.69 110 THR B O 1
ATOM 2214 N N . ASP B 1 111 ? 7.887 10.945 7.324 1 89.06 111 ASP B N 1
ATOM 2215 C CA . ASP B 1 111 ? 8.32 11 8.719 1 89.06 111 ASP B CA 1
ATOM 2216 C C . ASP B 1 111 ? 7.125 10.961 9.664 1 89.06 111 ASP B C 1
ATOM 2218 O O . ASP B 1 111 ? 7.02 11.789 10.57 1 89.06 111 ASP B O 1
ATOM 2222 N N . ILE B 1 112 ? 6.305 10.008 9.469 1 95.75 112 ILE B N 1
ATOM 2223 C CA . ILE B 1 112 ? 5.156 9.797 10.352 1 95.75 112 ILE B CA 1
ATOM 2224 C C . ILE B 1 112 ? 5.562 8.922 11.531 1 95.75 112 ILE B C 1
ATOM 2226 O O . ILE B 1 112 ? 6.105 7.828 11.344 1 95.75 112 ILE B O 1
ATOM 2230 N N . VAL B 1 113 ? 5.281 9.445 12.734 1 97.62 113 VAL B N 1
ATOM 2231 C CA . VAL B 1 113 ? 5.688 8.75 13.953 1 97.62 113 VAL B CA 1
ATOM 2232 C C . VAL B 1 113 ? 4.457 8.164 14.648 1 97.62 113 VAL B C 1
ATOM 2234 O O . VAL B 1 113 ? 3.434 8.844 14.781 1 97.62 113 VAL B O 1
ATOM 2237 N N . CYS B 1 114 ? 4.602 6.961 15.148 1 98.56 114 CYS B N 1
ATOM 2238 C CA . CYS B 1 114 ? 3.531 6.305 15.891 1 98.56 114 CYS B CA 1
ATOM 2239 C C . CYS B 1 114 ? 3.518 6.766 17.344 1 98.56 114 CYS B C 1
ATOM 2241 O O . CYS B 1 114 ? 4.574 6.918 17.953 1 98.56 114 CYS B O 1
ATOM 2243 N N . THR B 1 115 ? 2.354 7.008 17.812 1 98.69 115 THR B N 1
ATOM 2244 C CA . THR B 1 115 ? 2.195 7.383 19.219 1 98.69 115 THR B CA 1
ATOM 2245 C C . THR B 1 115 ? 1.645 6.211 20.031 1 98.69 115 THR B C 1
ATOM 2247 O O . THR B 1 115 ? 1.97 6.059 21.203 1 98.69 115 THR B O 1
ATOM 2250 N N . GLU B 1 116 ? 0.72 5.426 19.422 1 98.56 116 GLU B N 1
ATOM 2251 C CA . GLU B 1 116 ? 0.136 4.219 20 1 98.56 116 GLU B CA 1
ATOM 2252 C C . GLU B 1 116 ? 0.125 3.074 18.984 1 98.56 116 GLU B C 1
ATOM 2254 O O . GLU B 1 116 ? 0.121 3.307 17.781 1 98.56 116 GLU B O 1
ATOM 2259 N N . PRO B 1 117 ? 0.144 1.828 19.562 1 98.56 117 PRO B N 1
ATOM 2260 C CA . PRO B 1 117 ? 0.244 1.39 20.953 1 98.56 117 PRO B CA 1
ATOM 2261 C C . PRO B 1 117 ? 1.649 1.558 21.531 1 98.56 117 PRO B C 1
ATOM 2263 O O . PRO B 1 117 ? 2.58 1.907 20.797 1 98.56 117 PRO B O 1
ATOM 2266 N N . ASP B 1 118 ? 1.899 1.297 22.766 1 98.62 118 ASP B N 1
ATOM 2267 C CA . ASP B 1 118 ? 3.141 1.541 23.484 1 98.62 118 ASP B CA 1
ATOM 2268 C C . ASP B 1 118 ? 4.324 0.857 22.812 1 98.62 118 ASP B C 1
ATOM 2270 O O . ASP B 1 118 ? 5.391 1.453 22.656 1 98.62 118 ASP B O 1
ATOM 2274 N N . HIS B 1 119 ? 4.133 -0.307 22.328 1 98.25 119 HIS B N 1
ATOM 2275 C CA . HIS B 1 119 ? 5.25 -1.093 21.828 1 98.25 119 HIS B CA 1
ATOM 2276 C C . HIS B 1 119 ? 5.676 -0.606 20.438 1 98.25 119 HIS B C 1
ATOM 2278 O O . HIS B 1 119 ? 6.738 -0.993 19.938 1 98.25 119 HIS B O 1
ATOM 2284 N N . LEU B 1 120 ? 4.883 0.25 19.844 1 98.56 120 LEU B N 1
ATOM 2285 C CA . LEU B 1 120 ? 5.254 0.825 18.547 1 98.56 120 LEU B CA 1
ATOM 2286 C C . LEU B 1 120 ? 5.441 2.334 18.656 1 98.56 120 LEU B C 1
ATOM 2288 O O . LEU B 1 120 ? 5.77 2.998 17.672 1 98.56 120 LEU B O 1
ATOM 2292 N N . ALA B 1 121 ? 5.281 2.857 19.844 1 98.56 121 ALA B N 1
ATOM 2293 C CA . ALA B 1 121 ? 5.371 4.297 20.062 1 98.56 121 ALA B CA 1
ATOM 2294 C C . ALA B 1 121 ? 6.77 4.816 19.75 1 98.56 121 ALA B C 1
ATOM 2296 O O . ALA B 1 121 ? 7.762 4.109 19.938 1 98.56 121 ALA B O 1
ATOM 2297 N N . HIS B 1 122 ? 6.828 6.09 19.141 1 98.06 122 HIS B N 1
ATOM 2298 C CA . HIS B 1 122 ? 8.039 6.848 18.859 1 98.06 122 HIS B CA 1
ATOM 2299 C C . HIS B 1 122 ? 8.812 6.242 17.688 1 98.06 122 HIS B C 1
ATOM 2301 O O . HIS B 1 122 ? 9.945 6.645 17.422 1 98.06 122 HIS B O 1
ATOM 2307 N N . ARG B 1 123 ? 8.211 5.328 17.031 1 97.75 123 ARG B N 1
ATOM 2308 C CA . ARG B 1 123 ? 8.828 4.754 15.844 1 97.75 123 ARG B CA 1
ATOM 2309 C C . ARG B 1 123 ? 8.234 5.348 14.57 1 97.75 123 ARG B C 1
ATOM 2311 O O . ARG B 1 123 ? 7.055 5.715 14.547 1 97.75 123 ARG B O 1
ATOM 2318 N N . LEU B 1 124 ? 9.102 5.414 13.57 1 96.56 124 LEU B N 1
ATOM 2319 C CA . LEU B 1 124 ? 8.633 5.859 12.266 1 96.56 124 LEU B CA 1
ATOM 2320 C C . LEU B 1 124 ? 7.766 4.793 11.609 1 96.56 124 LEU B C 1
ATOM 2322 O O . LEU B 1 124 ? 8.141 3.617 11.57 1 96.56 124 LEU B O 1
ATOM 2326 N N . LEU B 1 125 ? 6.691 5.215 11.031 1 97.12 125 LEU B N 1
ATOM 2327 C CA . LEU B 1 125 ? 5.699 4.305 10.477 1 97.12 125 LEU B CA 1
ATOM 2328 C C . LEU B 1 125 ? 6.32 3.422 9.398 1 97.12 125 LEU B C 1
ATOM 2330 O O . LEU B 1 125 ? 6.164 2.199 9.422 1 97.12 125 LEU B O 1
ATOM 2334 N N . LEU B 1 126 ? 7.102 4.039 8.516 1 95.62 126 LEU B N 1
ATOM 2335 C CA . LEU B 1 126 ? 7.613 3.314 7.355 1 95.62 126 LEU B CA 1
ATOM 2336 C C . LEU B 1 126 ? 8.812 2.457 7.738 1 95.62 126 LEU B C 1
ATOM 2338 O O . LEU B 1 126 ? 9.32 1.693 6.914 1 95.62 126 LEU B O 1
ATOM 2342 N N . ASN B 1 127 ? 9.219 2.506 9.008 1 96.25 127 ASN B N 1
ATOM 2343 C CA . ASN B 1 127 ? 10.234 1.599 9.539 1 96.25 127 ASN B CA 1
ATOM 2344 C C . ASN B 1 127 ? 9.602 0.356 10.164 1 96.25 127 ASN B C 1
ATOM 2346 O O . ASN B 1 127 ? 10.312 -0.537 10.625 1 96.25 127 ASN B O 1
ATOM 2350 N N . LEU B 1 128 ? 8.32 0.297 10.117 1 97.44 128 LEU B N 1
ATOM 2351 C CA . LEU B 1 128 ? 7.602 -0.848 10.672 1 97.44 128 LEU B CA 1
ATOM 2352 C C . LEU B 1 128 ? 7.098 -1.76 9.555 1 97.44 128 LEU B C 1
ATOM 2354 O O . LEU B 1 128 ? 6.656 -1.282 8.508 1 97.44 128 LEU B O 1
ATOM 2358 N N . SER B 1 129 ? 7.152 -3.039 9.805 1 96.19 129 SER B N 1
ATOM 2359 C CA . SER B 1 129 ? 6.555 -3.988 8.867 1 96.19 129 SER B CA 1
ATOM 2360 C C . SER B 1 129 ? 5.043 -4.051 9.039 1 96.19 129 SER B C 1
ATOM 2362 O O . SER B 1 129 ? 4.516 -3.717 10.102 1 96.19 129 SER B O 1
ATOM 2364 N N . VAL B 1 130 ? 4.41 -4.484 8.039 1 95.94 130 VAL B N 1
ATOM 2365 C CA . VAL B 1 130 ? 2.959 -4.629 8.078 1 95.94 130 VAL B CA 1
ATOM 2366 C C . VAL B 1 130 ? 2.564 -5.613 9.18 1 95.94 130 VAL B C 1
ATOM 2368 O O . VAL B 1 130 ? 1.599 -5.383 9.906 1 95.94 130 VAL B O 1
ATOM 2371 N N . VAL B 1 131 ? 3.32 -6.672 9.352 1 94.81 131 VAL B N 1
ATOM 2372 C CA . VAL B 1 131 ? 3.008 -7.703 10.336 1 94.81 131 VAL B CA 1
ATOM 2373 C C . VAL B 1 131 ? 3.195 -7.148 11.75 1 94.81 131 VAL B C 1
ATOM 2375 O O . VAL B 1 131 ? 2.441 -7.492 12.664 1 94.81 131 VAL B O 1
ATOM 2378 N N . ALA B 1 132 ? 4.176 -6.312 11.891 1 96.75 132 ALA B N 1
ATOM 2379 C CA . ALA B 1 132 ? 4.359 -5.668 13.195 1 96.75 132 ALA B CA 1
ATOM 2380 C C . ALA B 1 132 ? 3.172 -4.773 13.531 1 96.75 132 ALA B C 1
ATOM 2382 O O . ALA B 1 132 ? 2.756 -4.699 14.695 1 96.75 132 ALA B O 1
ATOM 2383 N N . ILE B 1 133 ? 2.652 -4.176 12.523 1 97.69 133 ILE B N 1
ATOM 2384 C CA . ILE B 1 133 ? 1.551 -3.236 12.711 1 97.69 133 ILE B CA 1
ATOM 2385 C C . ILE B 1 133 ? 0.243 -4.004 12.891 1 97.69 133 ILE B C 1
ATOM 2387 O O . ILE B 1 133 ? -0.566 -3.662 13.758 1 97.69 133 ILE B O 1
ATOM 2391 N N . CYS B 1 134 ? 0.132 -5.008 12.102 1 95.62 134 CYS B N 1
ATOM 2392 C CA . CYS B 1 134 ? -1.107 -5.777 12.078 1 95.62 134 CYS B CA 1
ATOM 2393 C C . CYS B 1 134 ? -0.82 -7.27 11.984 1 95.62 134 CYS B C 1
ATOM 2395 O O . CYS B 1 134 ? -0.889 -7.855 10.898 1 95.62 134 CYS B O 1
ATOM 2397 N N . PRO B 1 135 ? -0.625 -7.957 13.008 1 91.56 135 PRO B N 1
ATOM 2398 C CA . PRO B 1 135 ? -0.222 -9.367 13 1 91.56 135 PRO B CA 1
ATOM 2399 C C . PRO B 1 135 ? -1.27 -10.273 12.367 1 91.56 135 PRO B C 1
ATOM 2401 O O . PRO B 1 135 ? -0.935 -11.352 11.859 1 91.56 135 PRO B O 1
ATOM 2404 N N . ARG B 1 136 ? -2.518 -9.93 12.273 1 84.94 136 ARG B N 1
ATOM 2405 C CA . ARG B 1 136 ? -3.578 -10.797 11.773 1 84.94 136 ARG B CA 1
ATOM 2406 C C . ARG B 1 136 ? -3.576 -10.844 10.25 1 84.94 136 ARG B C 1
ATOM 2408 O O . ARG B 1 136 ? -4.332 -11.609 9.641 1 84.94 136 ARG B O 1
ATOM 2415 N N . VAL B 1 137 ? -2.775 -9.953 9.672 1 81.38 137 VAL B N 1
ATOM 2416 C CA . VAL B 1 137 ? -2.732 -9.875 8.219 1 81.38 137 VAL B CA 1
ATOM 2417 C C . VAL B 1 137 ? -2.264 -11.211 7.645 1 81.38 137 VAL B C 1
ATOM 2419 O O . VAL B 1 137 ? -2.656 -11.594 6.535 1 81.38 137 VAL B O 1
ATOM 2422 N N . LEU B 1 138 ? -1.306 -11.961 8.297 1 66.94 138 LEU B N 1
ATOM 2423 C CA . LEU B 1 138 ? -0.771 -13.234 7.82 1 66.94 138 LEU B CA 1
ATOM 2424 C C . LEU B 1 138 ? -1.732 -14.375 8.125 1 66.94 138 LEU B C 1
ATOM 2426 O O . LEU B 1 138 ? -1.546 -15.492 7.641 1 66.94 138 LEU B O 1
ATOM 2430 N N . LYS B 1 139 ? -2.67 -14.125 8.984 1 59.5 139 LYS B N 1
ATOM 2431 C CA . LYS B 1 139 ? -3.533 -15.25 9.336 1 59.5 139 LYS B CA 1
ATOM 2432 C C . LYS B 1 139 ? -4.566 -15.516 8.25 1 59.5 139 LYS B C 1
ATOM 2434 O O . LYS B 1 139 ? -5.152 -14.586 7.699 1 59.5 139 LYS B O 1
ATOM 2439 N N . PRO B 1 140 ? -4.477 -16.625 7.648 1 52.38 140 PRO B N 1
ATOM 2440 C CA . PRO B 1 140 ? -5.523 -16.938 6.672 1 52.38 140 PRO B CA 1
ATOM 2441 C C . PRO B 1 140 ? -6.898 -16.422 7.109 1 52.38 140 PRO B C 1
ATOM 2443 O O . PRO B 1 140 ? -7.164 -16.312 8.312 1 52.38 140 PRO B O 1
ATOM 2446 N N . ASN B 1 141 ? -7.336 -15.469 6.367 1 45.91 141 ASN B N 1
ATOM 2447 C CA . ASN B 1 141 ? -8.727 -15.188 6.723 1 45.91 141 ASN B CA 1
ATOM 2448 C C . ASN B 1 141 ? -9.406 -16.422 7.324 1 45.91 141 ASN B C 1
ATOM 2450 O O . ASN B 1 141 ? -9.398 -17.484 6.727 1 45.91 141 ASN B O 1
ATOM 2454 N N . ASP B 1 142 ? -9.258 -16.688 8.523 1 42.16 142 ASP B N 1
ATOM 2455 C CA . ASP B 1 142 ? -10.148 -17.719 9.078 1 42.16 142 ASP B CA 1
ATOM 2456 C C . ASP B 1 142 ? -11.492 -17.719 8.359 1 42.16 142 ASP B C 1
ATOM 2458 O O . ASP B 1 142 ? -12.258 -16.766 8.453 1 42.16 142 ASP B O 1
ATOM 2462 N N . ARG B 1 143 ? -11.617 -17.969 7.117 1 38.06 143 ARG B N 1
ATOM 2463 C CA . ARG B 1 143 ? -12.961 -18.484 6.863 1 38.06 143 ARG B CA 1
ATOM 2464 C C . ARG B 1 143 ? -13.383 -19.469 7.949 1 38.06 143 ARG B C 1
ATOM 2466 O O . ARG B 1 143 ? -13.062 -20.656 7.871 1 38.06 143 ARG B O 1
ATOM 2473 N N . THR B 1 144 ? -13.172 -19.359 9.148 1 36.59 144 THR B N 1
ATOM 2474 C CA . THR B 1 144 ? -14.039 -20.078 10.07 1 36.59 144 THR B CA 1
ATOM 2475 C C . THR B 1 144 ? -15.477 -20.109 9.555 1 36.59 144 THR B C 1
ATOM 2477 O O . THR B 1 144 ? -16.375 -20.625 10.219 1 36.59 144 THR B O 1
ATOM 2480 N N . HIS B 1 145 ? -15.789 -19.344 8.484 1 35.12 145 HIS B N 1
ATOM 2481 C CA . HIS B 1 145 ? -17.141 -19.703 8.078 1 35.12 145 HIS B CA 1
ATOM 2482 C C . HIS B 1 145 ? -17.172 -21.109 7.469 1 35.12 145 HIS B C 1
ATOM 2484 O O . HIS B 1 145 ? -18.25 -21.625 7.152 1 35.12 145 HIS B O 1
ATOM 2490 N N . GLU B 1 146 ? -16.094 -21.609 6.906 1 37.38 146 GLU B N 1
ATOM 2491 C CA . GLU B 1 146 ? -16.234 -22.938 6.32 1 37.38 146 GLU B CA 1
ATOM 2492 C C . GLU B 1 146 ? -16.406 -24 7.402 1 37.38 146 GLU B C 1
ATOM 2494 O O . GLU B 1 146 ? -16.641 -25.172 7.102 1 37.38 146 GLU B O 1
ATOM 2499 N N . ARG B 1 147 ? -15.898 -23.766 8.586 1 34.03 147 ARG B N 1
ATOM 2500 C CA . ARG B 1 147 ? -16.188 -24.812 9.555 1 34.03 147 ARG B CA 1
ATOM 2501 C C . ARG B 1 147 ? -17.703 -25.062 9.648 1 34.03 147 ARG B C 1
ATOM 2503 O O . ARG B 1 147 ? -18.125 -26.062 10.227 1 34.03 147 ARG B O 1
ATOM 2510 N N . ASP B 1 148 ? -18.531 -24.031 9.297 1 33.47 148 ASP B N 1
ATOM 2511 C CA . ASP B 1 148 ? -19.938 -24.297 9.5 1 33.47 148 ASP B CA 1
ATOM 2512 C C . ASP B 1 148 ? -20.484 -25.234 8.422 1 33.47 148 ASP B C 1
ATOM 2514 O O . ASP B 1 148 ? -21.578 -25.781 8.562 1 33.47 148 ASP B O 1
ATOM 2518 N N . LEU B 1 149 ? -19.828 -25.328 7.27 1 34.06 149 LEU B N 1
ATOM 2519 C CA . LEU B 1 149 ? -20.469 -26.203 6.297 1 34.06 149 LEU B CA 1
ATOM 2520 C C . LEU B 1 149 ? -20.188 -27.656 6.617 1 34.06 149 LEU B C 1
ATOM 2522 O O . LEU B 1 149 ? -20.891 -28.547 6.117 1 34.06 149 LEU B O 1
ATOM 2526 N N . SER B 1 150 ? -19.094 -27.953 7.195 1 36.56 150 SER B N 1
ATOM 2527 C CA . SER B 1 150 ? -18.906 -29.375 7.516 1 36.56 150 SER B CA 1
ATOM 2528 C C . SER B 1 150 ? -19.875 -29.828 8.609 1 36.56 150 SER B C 1
ATOM 2530 O O . SER B 1 150 ? -20.219 -31 8.695 1 36.56 150 SER B O 1
ATOM 2532 N N . PHE B 1 151 ? -20.266 -28.922 9.469 1 33.94 151 PHE B N 1
ATOM 2533 C CA . PHE B 1 151 ? -21.281 -29.281 10.453 1 33.94 151 PHE B CA 1
ATOM 2534 C C . PHE B 1 151 ? -22.656 -29.453 9.789 1 33.94 151 PHE B C 1
ATOM 2536 O O . PHE B 1 151 ? -23.484 -30.234 10.258 1 33.94 151 PHE B O 1
ATOM 2543 N N . ALA B 1 152 ? -22.781 -28.688 8.695 1 33.31 152 ALA B N 1
ATOM 2544 C CA . ALA B 1 152 ? -24.062 -28.859 8.039 1 33.31 152 ALA B CA 1
ATOM 2545 C C . ALA B 1 152 ? -24.125 -30.172 7.277 1 33.31 152 ALA B C 1
ATOM 2547 O O . ALA B 1 152 ? -25.172 -30.828 7.234 1 33.31 152 ALA B O 1
ATOM 2548 N N . GLN B 1 153 ? -23 -30.516 6.602 1 36.88 153 GLN B N 1
ATOM 2549 C CA . GLN B 1 153 ? -23.047 -31.766 5.855 1 36.88 153 GLN B CA 1
ATOM 2550 C C . GLN B 1 153 ? -23.109 -32.969 6.797 1 36.88 153 GLN B C 1
ATOM 2552 O O . GLN B 1 153 ? -23.656 -34.031 6.441 1 36.88 153 GLN B O 1
ATOM 2557 N N . ALA B 1 154 ? -22.469 -32.844 7.949 1 37.28 154 ALA B N 1
ATOM 2558 C CA . ALA B 1 154 ? -22.609 -33.938 8.906 1 37.28 154 ALA B CA 1
ATOM 2559 C C . ALA B 1 154 ? -24.047 -34.031 9.414 1 37.28 154 ALA B C 1
ATOM 2561 O O . ALA B 1 154 ? -24.531 -35.156 9.648 1 37.28 154 ALA B O 1
ATOM 2562 N N . ARG B 1 155 ? -24.672 -32.812 9.469 1 36.31 155 ARG B N 1
ATOM 2563 C CA . ARG B 1 155 ? -26.062 -32.906 9.898 1 36.31 155 ARG B CA 1
ATOM 2564 C C . ARG B 1 155 ? -26.922 -33.562 8.82 1 36.31 155 ARG B C 1
ATOM 2566 O O . ARG B 1 155 ? -28 -34.062 9.117 1 36.31 155 ARG B O 1
ATOM 2573 N N . MET B 1 156 ? -26.484 -33.281 7.574 1 36 156 MET B N 1
ATOM 2574 C CA . MET B 1 156 ? -27.328 -33.844 6.547 1 36 156 MET B CA 1
ATOM 2575 C C . MET B 1 156 ? -27.125 -35.375 6.461 1 36 156 MET B C 1
ATOM 2577 O O . MET B 1 156 ? -28.062 -36.094 6.148 1 36 156 MET B O 1
ATOM 2581 N N . LEU B 1 157 ? -25.938 -35.812 6.684 1 38.56 157 LEU B N 1
ATOM 2582 C CA . LEU B 1 157 ? -25.734 -37.25 6.57 1 38.56 157 LEU B CA 1
ATOM 2583 C C . LEU B 1 157 ? -26.516 -37.969 7.66 1 38.56 157 LEU B C 1
ATOM 2585 O O . LEU B 1 157 ? -26.875 -39.156 7.48 1 38.56 157 LEU B O 1
ATOM 2589 N N . THR B 1 158 ? -26.688 -37.25 8.766 1 40.59 158 THR B N 1
ATOM 2590 C CA . THR B 1 158 ? -27.406 -38 9.789 1 40.59 158 THR B CA 1
ATOM 2591 C C . THR B 1 158 ? -28.875 -38.156 9.422 1 40.59 158 THR B C 1
ATOM 2593 O O . THR B 1 158 ? -29.578 -39.031 9.953 1 40.59 158 THR B O 1
ATOM 2596 N N . VAL B 1 159 ? -29.359 -37.219 8.617 1 39.38 159 VAL B N 1
ATOM 2597 C CA . VAL B 1 159 ? -30.797 -37.312 8.391 1 39.38 159 VAL B CA 1
ATOM 2598 C C . VAL B 1 159 ? -31.078 -38.531 7.496 1 39.38 159 VAL B C 1
ATOM 2600 O O . VAL B 1 159 ? -32.156 -39.094 7.555 1 39.38 159 VAL B O 1
ATOM 2603 N N . GLN B 1 160 ? -30.109 -38.75 6.578 1 37.59 160 GLN B N 1
ATOM 2604 C CA . GLN B 1 160 ? -30.516 -39.781 5.609 1 37.59 160 GLN B CA 1
ATOM 2605 C C . GLN B 1 160 ? -30.594 -41.156 6.25 1 37.59 160 GLN B C 1
ATOM 2607 O O . GLN B 1 160 ? -31.172 -42.062 5.672 1 37.59 160 GLN B O 1
ATOM 2612 N N . ASP B 1 161 ? -29.781 -41.281 7.285 1 38.41 161 ASP B N 1
ATOM 2613 C CA . ASP B 1 161 ? -29.766 -42.656 7.746 1 38.41 161 ASP B CA 1
ATOM 2614 C C . ASP B 1 161 ? -31.109 -43.094 8.312 1 38.41 161 ASP B C 1
ATOM 2616 O O . ASP B 1 161 ? -31.359 -44.281 8.523 1 38.41 161 ASP B O 1
ATOM 2620 N N . THR B 1 162 ? -31.781 -42.094 8.797 1 38.66 162 THR B N 1
ATOM 2621 C CA . THR B 1 162 ? -32.938 -42.594 9.555 1 38.66 162 THR B CA 1
ATOM 2622 C C . THR B 1 162 ? -34 -43.125 8.609 1 38.66 162 THR B C 1
ATOM 2624 O O . THR B 1 162 ? -35.031 -43.656 9.055 1 38.66 162 THR B O 1
ATOM 2627 N N . MET B 1 163 ? -33.969 -42.656 7.41 1 37.03 163 MET B N 1
ATOM 2628 C CA . MET B 1 163 ? -35.188 -42.969 6.672 1 37.03 163 MET B CA 1
ATOM 2629 C C . MET B 1 163 ? -35.188 -44.438 6.234 1 37.03 163 MET B C 1
ATOM 2631 O O . MET B 1 163 ? -36.125 -44.906 5.574 1 37.03 163 MET B O 1
ATOM 2635 N N . SER B 1 164 ? -34.031 -45 6.234 1 34.09 164 SER B N 1
ATOM 2636 C CA . SER B 1 164 ? -34.062 -46.312 5.555 1 34.09 164 SER B CA 1
ATOM 2637 C C . SER B 1 164 ? -34.906 -47.312 6.305 1 34.09 164 SER B C 1
ATOM 2639 O O . SER B 1 164 ? -35.188 -48.406 5.793 1 34.09 164 SER B O 1
ATOM 2641 N N . ILE B 1 165 ? -34.969 -47.062 7.586 1 33.56 165 ILE B N 1
ATOM 2642 C CA . ILE B 1 165 ? -35.312 -48.312 8.273 1 33.56 165 ILE B CA 1
ATOM 2643 C C . ILE B 1 165 ? -36.75 -48.719 7.934 1 33.56 165 ILE B C 1
ATOM 2645 O O . ILE B 1 165 ? -37.188 -49.812 8.273 1 33.56 165 ILE B O 1
ATOM 2649 N N . ILE B 1 166 ? -37.531 -47.812 7.52 1 31.41 166 ILE B N 1
ATOM 2650 C CA . ILE B 1 166 ? -38.906 -48.188 7.676 1 31.41 166 ILE B CA 1
ATOM 2651 C C . ILE B 1 166 ? -39.25 -49.344 6.711 1 31.41 166 ILE B C 1
ATOM 2653 O O . ILE B 1 166 ? -40.219 -50.062 6.906 1 31.41 166 ILE B O 1
ATOM 2657 N N . TRP B 1 167 ? -38.562 -49.312 5.641 1 30.75 167 TRP B N 1
ATOM 2658 C CA . TRP B 1 167 ? -39.406 -49.938 4.629 1 30.75 167 TRP B CA 1
ATOM 2659 C C . TRP B 1 167 ? -39.438 -51.469 4.844 1 30.75 167 TRP B C 1
ATOM 2661 O O . TRP B 1 167 ? -39.812 -52.219 3.941 1 30.75 167 TRP B O 1
ATOM 2671 N N . LYS B 1 168 ? -38.688 -51.906 5.914 1 28.55 168 LYS B N 1
ATOM 2672 C CA . LYS B 1 168 ? -38.531 -53.344 5.844 1 28.55 168 LYS B CA 1
ATOM 2673 C C . LYS B 1 168 ? -39.875 -54.031 5.594 1 28.55 168 LYS B C 1
ATOM 2675 O O . LYS B 1 168 ? -40.938 -53.406 5.711 1 28.55 168 LYS B O 1
ATOM 2680 N N . THR B 1 169 ? -40 -55.156 6.219 1 28.27 169 THR B N 1
ATOM 2681 C CA . THR B 1 169 ? -40.375 -56.562 6.07 1 28.27 169 THR B CA 1
ATOM 2682 C C . THR B 1 169 ? -41.875 -56.75 6.246 1 28.27 169 THR B C 1
ATOM 2684 O O . THR B 1 169 ? -42.375 -56.906 7.367 1 28.27 169 THR B O 1
ATOM 2687 N N . LYS B 1 170 ? -42.781 -55.812 5.898 1 32.62 170 LYS B N 1
ATOM 2688 C CA . LYS B 1 170 ? -44.156 -56.25 6.055 1 32.62 170 LYS B CA 1
ATOM 2689 C C . LYS B 1 170 ? -44.406 -57.594 5.359 1 32.62 170 LYS B C 1
ATOM 2691 O O . LYS B 1 170 ? -44.594 -57.625 4.141 1 32.62 170 LYS B O 1
ATOM 2696 N N . SER B 1 171 ? -43.406 -58.688 5.535 1 28.42 171 SER B N 1
ATOM 2697 C CA . SER B 1 171 ? -43.719 -60 4.977 1 28.42 171 SER B CA 1
ATOM 2698 C C . SER B 1 171 ? -45.125 -60.438 5.379 1 28.42 171 SER B C 1
ATOM 2700 O O . SER B 1 171 ? -45.5 -60.312 6.543 1 28.42 171 SER B O 1
ATOM 2702 N N . ILE B 1 172 ? -46.125 -60.344 4.512 1 34.78 172 ILE B N 1
ATOM 2703 C CA . ILE B 1 172 ? -47.5 -60.781 4.301 1 34.78 172 ILE B CA 1
ATOM 2704 C C . ILE B 1 172 ? -47.625 -62.25 4.668 1 34.78 172 ILE B C 1
ATOM 2706 O O . ILE B 1 172 ? -47 -63.125 4.043 1 34.78 172 ILE B O 1
ATOM 2710 N N . GLN B 1 173 ? -47.5 -62.656 5.945 1 32.53 173 GLN B N 1
ATOM 2711 C CA . GLN B 1 173 ? -47.781 -64 6.438 1 32.53 173 GLN B CA 1
ATOM 2712 C C . GLN B 1 173 ? -49.156 -64.438 5.945 1 32.53 173 GLN B C 1
ATOM 2714 O O . GLN B 1 173 ? -50.188 -63.875 6.293 1 32.53 173 GLN B O 1
ATOM 2719 N N . PHE B 1 174 ? -49.344 -64.688 4.633 1 33.12 174 PHE B N 1
ATOM 2720 C CA . PHE B 1 174 ? -50.531 -65.375 4.168 1 33.12 174 PHE B CA 1
ATOM 2721 C C . PHE B 1 174 ? -50.688 -66.688 4.879 1 33.12 174 PHE B C 1
ATOM 2723 O O . PHE B 1 174 ? -49.781 -67.562 4.828 1 33.12 174 PHE B O 1
ATOM 2730 N N . MET B 1 175 ? -51.219 -66.688 6.109 1 34.16 175 MET B N 1
ATOM 2731 C CA . MET B 1 175 ? -51.688 -67.875 6.84 1 34.16 175 MET B CA 1
ATOM 2732 C C . MET B 1 175 ? -52.625 -68.75 5.996 1 34.16 175 MET B C 1
ATOM 2734 O O . MET B 1 175 ? -53.719 -68.312 5.684 1 34.16 175 MET B O 1
ATOM 2738 N N . ILE B 1 176 ? -52.156 -69.312 4.852 1 35.78 176 ILE B N 1
ATOM 2739 C CA . ILE B 1 176 ? -52.938 -70.375 4.18 1 35.78 176 ILE B CA 1
ATOM 2740 C C . ILE B 1 176 ? -53.281 -71.5 5.168 1 35.78 176 ILE B C 1
ATOM 2742 O O . ILE B 1 176 ? -52.406 -72.125 5.758 1 35.78 176 ILE B O 1
ATOM 2746 N N . THR B 1 177 ? -54.438 -71.375 5.875 1 38.06 177 THR B N 1
ATOM 2747 C CA . THR B 1 177 ? -55.219 -72.375 6.57 1 38.06 177 THR B CA 1
ATOM 2748 C C . THR B 1 177 ? -55.438 -73.625 5.672 1 38.06 177 THR B C 1
ATOM 2750 O O . THR B 1 177 ? -56 -73.5 4.586 1 38.06 177 THR B O 1
ATOM 2753 N N . GLY B 1 178 ? -54.344 -74.438 5.371 1 27.59 178 GLY B N 1
ATOM 2754 C CA . GLY B 1 178 ? -54.656 -75.875 5.246 1 27.59 178 GLY B CA 1
ATOM 2755 C C . GLY B 1 178 ? -55.156 -76.5 6.539 1 27.59 178 GLY B C 1
ATOM 2756 O O . GLY B 1 178 ? -54.844 -76 7.625 1 27.59 178 GLY B O 1
#

Secondary structure (DSSP, 8-state):
-----------------------PPPTT-B--TTEEE--SS--SSPPTT--TT-SEEE--SS------SS--HHHHT-SEEE--SS-EE-SGGGHHHHHHHTTS--SSTT--BEEESGGGTTSBGGGSBHHHH-GGGGS----GGGHHHHHHHHHHHHHHHTTSSGGGS---------/-----------------------PPPTT-B--TTEEE--SS--SSPPTT--TT-SEEE--SS------SS--HHHHT-SEEE--SS-EE-SGGGHHHHHHHTTS--SSTT--BEEESGGGTTSBGGGSBHHHH-GGGGS----TTTHHHHHHHHHHHHHHHGGGGGG-----------

Sequence (356 aa):
MLWCRCGVLLALCICPLACLAVSPCPTGCCCPGFLVLCESLGLRSLPRSVPLSTSELSLSHNLLARFPRGLPPSLESLQSVDLTNNLWVCECDILYLYRWLLSGRLKMATDIVCTEPDHLAHRLLLNLSVVAICPRVLKPNDRTHERDLSFAQARMLTVQDTMSIIWKTKSIQFMITGMLWCRCGVLLALCICPLACLAVSPCPTGCCCPGFLVLCESLGLRSLPRSVPLSTSELSLSHNLLARFPRGLPPSLESLQSVDLTNNLWVCECDILYLYRWLLSGRLKMATDIVCTEPDHLAHRLLLNLSVVAICPRVLKPNDRTHERDLSFAQARMLTVQDTMSIIWKTKSIQFMITG

InterPro domains:
  IPR000372 Leucine-ri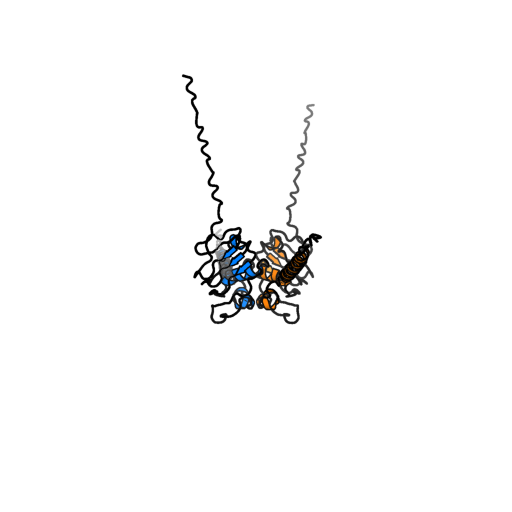ch repeat N-terminal domain [SM00013] (24-56)
  IPR000483 Cysteine-rich flanking region, C-terminal [SM00082] (86-135)
  IPR032675 Leucine-rich repeat domain superfamily [G3DSA:3.80.10.10] (24-145)
  IPR052313 Platelet Glycoprotein Ib-IX-V Complex [PTHR22650] (7-159)

Nearest PDB structures (foldseek):
  2z66-assembly2_B  TM=9.167E-01  e=1.936E-05  Eptatretus burgeri
  5z8x-assembly2_B  TM=8.004E-01  e=4.244E-06  Homo sapiens
  7la8-assembly2_B  TM=6.733E-01  e=5.904E-06  Petromyzon marinus
  6bxc-assembly1_D  TM=5.011E-01  e=2.674E-06  Petromyzon marinus
  5ufd-assembly2_B  TM=2.884E-01  e=8.270E-05  Petromyzon marinus

Organism: Neolamprologus brichardi (NCBI:txid32507)

pLDDT: mean 76.07, std 25.46, range [27.59, 98.81]

Foldseek 3Di:
DPPPPPPPPPPPPPPVPPVPPPQDAFPCWDCDDQETENAQPQDQDDTPRNDLSHAEYEHAQHAHAADDLDDDNSRPNYQEYHHANYAHAQALRCVSVVVVVPPPRYDPSWAHAYCDDPVRHRHTNVVDDNCRSYVCVPPPPPCCCVVVVVVVVVVVVVVVVVVVPPVPPDPPPPPPPD/DPPPPPPPPPPPPPPVPPPPPPQDAFPCWDQDDQETEQAQPQDQDDTPRNDLSHAEYEHAQHAHAADDLDDDNSRVNYQEYHHAHYAHAQALRCVSVVVVVPPPRYDPSWAHAYCDDPVRHRHTNVVDDNCRSYVCVPPPPPCCVVVVVVVVVVVVVVVVVVPPPPPDDPPPPPPPPD

Solvent-accessible surface area (backbone atoms only — not comparable to full-atom values): 20745 Å² total; per-residue (Å²): 135,84,80,78,79,79,75,78,75,77,76,75,75,74,68,74,76,70,68,74,78,69,73,66,63,39,88,92,40,48,55,67,85,43,34,38,42,45,54,63,71,65,38,61,58,83,75,66,64,58,43,69,75,29,36,35,41,34,46,25,43,28,46,33,32,73,51,62,83,68,78,50,73,38,61,72,63,31,43,29,40,36,65,32,61,37,44,26,39,48,42,62,66,34,48,45,48,52,41,57,56,61,65,70,56,50,58,56,64,51,70,36,44,20,52,27,52,76,93,48,36,80,33,48,52,49,67,42,17,55,39,79,41,26,62,65,70,67,43,60,64,73,61,62,65,56,62,57,54,58,54,46,51,51,51,46,52,52,49,55,58,59,58,61,58,62,72,61,61,75,68,71,74,73,73,74,73,123,135,85,78,78,79,77,77,79,76,76,75,76,76,73,68,74,76,70,69,75,78,69,75,67,62,40,89,93,40,48,55,67,86,44,34,39,41,44,54,64,70,64,37,61,56,83,75,67,65,57,42,68,74,28,36,37,40,32,47,27,44,28,46,32,32,72,52,62,83,65,79,53,73,38,61,72,63,31,41,28,40,36,64,30,61,37,45,26,39,48,39,62,63,34,47,44,48,53,40,57,58,62,65,70,56,52,57,58,63,53,70,35,44,20,53,28,52,78,92,49,37,81,32,46,52,50,68,42,19,55,39,77,41,27,63,65,69,66,43,63,66,71,59,63,65,57,61,55,52,57,54,47,52,53,53,50,57,56,57,60,63,65,64,62,65,70,74,61,78,79,73,76,77,74,79,78,83,124